Protein AF-A0A433PQM1-F1 (afdb_monomer)

Solvent-accessible surface area (backbone atoms only — not comparable to full-atom values): 14445 Å² total; per-residue (Å²): 135,63,69,65,58,49,32,74,56,12,59,50,43,36,55,57,74,34,97,82,52,83,62,80,77,75,79,78,76,79,77,90,71,88,76,97,43,76,67,59,55,48,54,53,55,56,53,75,70,49,85,73,88,80,93,68,98,44,74,66,58,51,54,52,53,51,36,60,69,36,86,92,44,91,65,78,88,46,94,89,46,43,74,60,43,40,52,47,14,62,76,39,46,17,61,70,46,37,52,54,45,49,53,48,42,68,74,45,22,82,83,43,29,56,60,30,28,39,51,16,63,79,68,67,35,55,68,42,25,30,54,12,34,22,57,40,46,35,29,38,57,65,45,64,73,38,75,59,46,70,70,41,51,71,67,56,53,46,52,49,49,52,41,47,50,51,49,53,52,52,59,60,69,77,47,86,73,61,93,47,67,65,59,52,56,49,57,57,59,45,71,64,37,37,50,52,60,44,50,53,53,49,76,69,51,73,87,40,67,73,73,59,32,55,54,50,48,50,53,49,35,52,50,31,32,72,74,51,72,30,72,74,65,47,73,72,39,40,64,74,36,70,76,37,40,54,77,80,133

Radius of gyration: 27.36 Å; Cα contacts (8 Å, |Δi|>4): 229; chains: 1; bounding box: 64×42×79 Å

Foldseek 3Di:
DDLVLLLVQFPLSVVCPDPPNDDDDDPPPPPPDDDPDPVVVVVVVVSVVDRDDDDDPDPVLVVLVCLVSDPVHDDDDDPVCLVSQCVSCVVRVRVVSVVRSLVCLVVCCLVPLLSSLLVCQVVVVFLSVFLSLLNCLQFVLVVCPDPSNVSDDPVSVVQSVVLNVVVLVVVVVQAPQPPDPVSVVLNVVCSRGGVQVSLVCLLPDPPDDNVNSVVRLVSQLVVCCVQQVGSRHDSVSLSVHPSSGDGDD

Secondary structure (DSSP, 8-state):
--HHHHHHH-HHHHHHTSTT---PPP-----------HHHHHHHHHHHT-S-----S-HHHHHHHHHHH-TTS-----TTTHHHHHHHHHHTT-HHHHHHHHHHHHHHTTTSHHHHHHHHHHTT-HHHHHHHHHHHHHTHHHHHTSGGGGGS-HHHHHHHHHHHHHHHHHHHHH----S-HHHHHHHHHTTSS-HHHHHHHHHH---S-HHHHHHHHHHHHHHHHHHHS-SS--HHHHHHSGGG-----

Nearest PDB structures (foldseek):
  6i2m-assembly1_A-2  TM=7.314E-01  e=2.620E-02  Vaccinia virus WR
  8vpq-assembly1_A  TM=5.817E-01  e=1.782E-02  Homo sapiens
  8h38-assembly1_I  TM=5.141E-01  e=4.671E-02  Homo sapiens
  9dtq-assembly1_B  TM=5.463E-01  e=1.010E-01  Homo sapiens
  9dtg-assembly1_A  TM=5.884E-01  e=1.558E-01  Homo sapiens

Mean predicted aligned error: 11.31 Å

Sequence (249 aa):
MEILLLKVASKFFEAKFSEQWNSESPFLVEDEESSQDAESISIAKDAGECKYYVKLDDKYEIELLLGFIDPANYFRFDWSNIDMMLRIGDFYEIEKITDAGFEFLESNYQDFPLKALYHAENNGLNDVYRKSSTYVIDNFYKYRECQEFEMLSERTKRKLFETRLNLIEYFFRDFNWGSCRACSNFKVGRISGSIIEGYQKLSASSTCDGSCSIGTNRSIGQSLQGILGSDAPTIDSLKKHKAFRIELD

pLDDT: mean 78.77, std 17.49, range [37.09, 98.12]

Structure (mmCIF, N/CA/C/O backbone):
data_AF-A0A433PQM1-F1
#
_entry.id   AF-A0A433PQM1-F1
#
loop_
_atom_site.group_PDB
_atom_site.id
_atom_site.type_symbol
_atom_site.label_atom_id
_atom_site.label_alt_id
_atom_site.label_comp_id
_atom_site.label_asym_id
_atom_site.label_entity_id
_atom_site.label_seq_id
_atom_site.pdbx_PDB_ins_code
_atom_site.Cartn_x
_atom_site.Cartn_y
_atom_site.Cartn_z
_atom_site.occupancy
_atom_site.B_iso_or_equiv
_atom_site.auth_seq_id
_atom_site.auth_comp_id
_atom_site.auth_asym_id
_atom_site.auth_atom_id
_atom_site.pdbx_PDB_model_num
ATOM 1 N N . MET A 1 1 ? -28.512 0.157 21.276 1.00 58.75 1 MET A N 1
ATOM 2 C CA . MET A 1 1 ? -27.480 -0.881 21.073 1.00 58.75 1 MET A CA 1
ATOM 3 C C . MET A 1 1 ? -27.242 -1.592 22.395 1.00 58.75 1 MET A C 1
ATOM 5 O O . MET A 1 1 ? -27.080 -0.914 23.402 1.00 58.75 1 MET A O 1
ATOM 9 N N . GLU A 1 2 ? -27.288 -2.924 22.426 1.00 75.50 2 GLU A N 1
ATOM 10 C CA . GLU A 1 2 ? -27.106 -3.684 23.670 1.00 75.50 2 GLU A CA 1
ATOM 11 C C . GLU A 1 2 ? -25.639 -3.647 24.128 1.00 75.50 2 GLU A C 1
ATOM 13 O O . GLU A 1 2 ? -24.738 -3.938 23.347 1.00 75.50 2 GLU A O 1
ATOM 18 N N . ILE A 1 3 ? -25.389 -3.340 25.409 1.00 79.56 3 ILE A N 1
ATOM 19 C CA . ILE A 1 3 ? -24.046 -3.316 26.037 1.00 79.56 3 ILE A CA 1
ATOM 20 C C . ILE A 1 3 ? -23.269 -4.617 25.778 1.00 79.56 3 ILE A C 1
ATOM 22 O O . ILE A 1 3 ? -22.045 -4.605 25.652 1.00 79.56 3 ILE A O 1
ATOM 26 N N . LEU A 1 4 ? -23.982 -5.741 25.671 1.00 83.31 4 LEU A N 1
ATOM 27 C CA . LEU A 1 4 ? -23.410 -7.046 25.348 1.00 83.31 4 LEU A CA 1
ATOM 28 C C . LEU A 1 4 ? -22.680 -7.047 24.000 1.00 83.31 4 LEU A C 1
ATOM 30 O O . LEU A 1 4 ? -21.597 -7.616 23.917 1.00 83.31 4 LEU A O 1
ATOM 34 N N . LEU A 1 5 ? -23.216 -6.376 22.976 1.00 85.62 5 LEU A N 1
ATOM 35 C CA . LEU A 1 5 ? -22.572 -6.291 21.662 1.00 85.62 5 LEU A CA 1
ATOM 36 C C . LEU A 1 5 ? -21.237 -5.550 21.750 1.00 85.62 5 LEU A C 1
ATOM 38 O O . LEU A 1 5 ? -20.236 -6.035 21.233 1.00 85.62 5 LEU A O 1
ATOM 42 N N . LEU A 1 6 ? -21.204 -4.423 22.466 1.00 86.56 6 LEU A N 1
ATOM 43 C CA . LEU A 1 6 ? -19.978 -3.650 22.675 1.00 86.56 6 LEU A CA 1
ATOM 44 C C . LEU A 1 6 ? -18.927 -4.463 23.443 1.00 86.56 6 LEU A C 1
ATOM 46 O O . LEU A 1 6 ? -17.776 -4.500 23.023 1.00 86.56 6 LEU A O 1
ATOM 50 N N . LYS A 1 7 ? -19.323 -5.166 24.515 1.00 86.94 7 LYS A N 1
ATOM 51 C CA . LYS A 1 7 ? -18.423 -6.053 25.277 1.00 86.94 7 LYS A CA 1
ATOM 52 C C . LYS A 1 7 ? -17.843 -7.177 24.419 1.00 86.94 7 LYS A C 1
ATOM 54 O O . LYS A 1 7 ? -16.662 -7.468 24.514 1.00 86.94 7 LYS A O 1
ATOM 59 N N . VAL A 1 8 ? -18.672 -7.820 23.597 1.00 88.50 8 VAL A N 1
ATOM 60 C CA . VAL A 1 8 ? -18.236 -8.933 22.738 1.00 88.50 8 VAL A CA 1
ATOM 61 C C . VAL A 1 8 ? -17.325 -8.447 21.610 1.00 88.50 8 VAL A C 1
ATOM 63 O O . VAL A 1 8 ? -16.430 -9.174 21.187 1.00 88.50 8 VAL A O 1
ATOM 66 N N . ALA A 1 9 ? -17.553 -7.236 21.104 1.00 87.81 9 ALA A N 1
ATOM 67 C CA . ALA A 1 9 ? -16.773 -6.680 20.007 1.00 87.81 9 ALA A CA 1
ATOM 68 C C . ALA A 1 9 ? -15.402 -6.134 20.441 1.00 87.81 9 ALA A C 1
ATOM 70 O O . ALA A 1 9 ? -14.496 -6.084 19.615 1.00 87.81 9 ALA A O 1
ATOM 71 N N 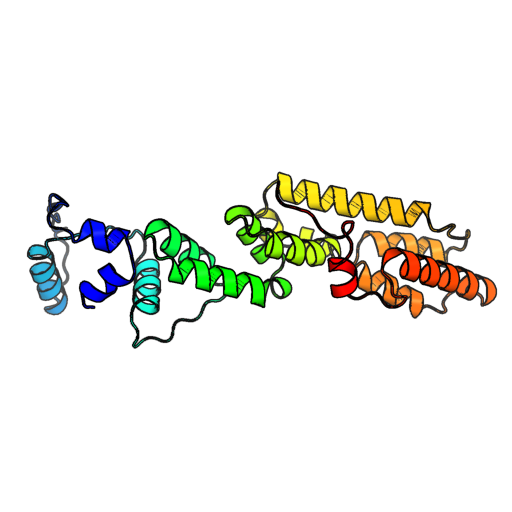. SER A 1 10 ? -15.249 -5.709 21.698 1.00 90.44 10 SER A N 1
ATOM 72 C CA . SER A 1 10 ? -14.135 -4.869 22.145 1.00 90.44 10 SER A CA 1
ATOM 73 C C . SER A 1 10 ? -13.676 -5.226 23.554 1.00 90.44 10 SER A C 1
ATOM 75 O O . SER A 1 10 ? -14.452 -5.144 24.511 1.00 90.44 10 SER A O 1
ATOM 77 N N . LYS A 1 11 ? -12.376 -5.495 23.704 1.00 88.19 11 LYS A N 1
ATOM 78 C CA . LYS A 1 11 ? -11.738 -5.668 25.021 1.00 88.19 11 LYS A CA 1
ATOM 79 C C . LYS A 1 11 ? -11.786 -4.388 25.852 1.00 88.19 11 LYS A C 1
ATOM 81 O O . LYS A 1 11 ? -12.003 -4.446 27.063 1.00 88.19 11 LYS A O 1
ATOM 86 N N . PHE A 1 12 ? -11.670 -3.229 25.201 1.00 87.75 12 PHE A N 1
ATOM 87 C CA . PHE A 1 12 ? -11.838 -1.933 25.851 1.00 87.75 12 PHE A CA 1
ATOM 88 C C . PHE A 1 12 ? -13.217 -1.819 26.516 1.00 87.75 12 PHE A C 1
ATOM 90 O O . PHE A 1 12 ? -13.311 -1.490 27.700 1.00 87.75 12 PHE A O 1
ATOM 97 N N . PHE A 1 13 ? -14.299 -2.118 25.790 1.00 87.19 13 PHE A N 1
ATOM 98 C CA . PHE A 1 13 ? -15.650 -2.052 26.352 1.00 87.19 13 PHE A CA 1
ATOM 99 C C . PHE A 1 13 ? -15.913 -3.172 27.362 1.00 87.19 13 PHE A C 1
ATOM 101 O O . PHE A 1 13 ? -16.592 -2.932 28.360 1.00 87.19 13 PHE A O 1
ATOM 108 N N . GLU A 1 14 ? -15.355 -4.367 27.163 1.00 88.50 14 GLU A N 1
ATOM 109 C CA . GLU A 1 14 ? -15.398 -5.444 28.157 1.00 88.50 14 GLU A CA 1
ATOM 110 C C . GLU A 1 14 ? -14.825 -4.986 29.505 1.00 88.50 14 GLU A C 1
ATOM 112 O O . GLU A 1 14 ? -15.512 -5.076 30.529 1.00 88.50 14 GLU A O 1
ATOM 117 N N . ALA A 1 15 ? -13.616 -4.415 29.495 1.00 85.25 15 ALA A N 1
ATOM 118 C CA . ALA A 1 15 ? -12.965 -3.879 30.683 1.00 85.25 15 ALA A CA 1
ATOM 119 C C . ALA A 1 15 ? -13.753 -2.704 31.278 1.00 85.25 15 ALA A C 1
ATOM 121 O O . ALA A 1 15 ? -14.014 -2.672 32.483 1.00 85.25 15 ALA A O 1
ATOM 122 N N . LYS A 1 16 ? -14.194 -1.763 30.437 1.00 81.06 16 LYS A N 1
ATOM 123 C CA . LYS A 1 16 ? -14.905 -0.552 30.866 1.00 81.06 16 LYS A CA 1
ATOM 124 C C . LYS A 1 16 ? -16.248 -0.831 31.525 1.00 81.06 16 LYS A C 1
ATOM 126 O O . LYS A 1 16 ? -16.622 -0.162 32.481 1.00 81.06 16 LYS A O 1
ATOM 131 N N . PHE A 1 17 ? -16.971 -1.828 31.037 1.00 81.06 17 PHE A N 1
ATOM 132 C CA . PHE A 1 17 ? -18.264 -2.227 31.583 1.00 81.06 17 PHE A CA 1
ATOM 133 C C . PHE A 1 17 ? -18.154 -3.369 32.609 1.00 81.06 17 PHE A C 1
ATOM 135 O O . PHE A 1 17 ? -19.163 -4.010 32.935 1.00 81.06 17 PHE A O 1
ATOM 142 N N . SER A 1 18 ? -16.948 -3.668 33.096 1.00 79.38 18 SER A N 1
ATOM 143 C CA . SER A 1 18 ? -16.739 -4.544 34.250 1.00 79.38 18 SER A CA 1
ATOM 144 C C . SER A 1 18 ? -16.981 -3.774 35.559 1.00 79.38 18 SER A C 1
ATOM 146 O O . SER A 1 18 ? -16.876 -2.548 35.609 1.00 79.38 18 SER A O 1
ATOM 148 N N . GLU A 1 19 ? -17.335 -4.475 36.641 1.00 65.19 19 GLU A N 1
ATOM 149 C CA . GLU A 1 19 ? -17.680 -3.857 37.939 1.00 65.19 19 GLU A CA 1
ATOM 150 C C . GLU A 1 19 ? -16.516 -3.102 38.607 1.00 65.19 19 GLU A C 1
ATOM 152 O O . GLU A 1 19 ? -16.729 -2.380 39.576 1.00 65.19 19 GLU A O 1
ATOM 157 N N . GLN A 1 20 ? -15.297 -3.246 38.087 1.00 57.91 20 GLN A N 1
ATOM 158 C CA . GLN A 1 20 ? -14.080 -2.654 38.644 1.00 57.91 20 GLN A CA 1
ATOM 159 C C . GLN A 1 20 ? -13.773 -1.254 38.092 1.00 57.91 20 GLN A C 1
ATOM 161 O O . GLN A 1 20 ? -12.872 -0.583 38.595 1.00 57.91 20 GLN A O 1
ATOM 166 N N . TRP A 1 21 ? -14.506 -0.793 37.073 1.00 56.91 21 TRP A N 1
ATOM 167 C CA . TRP A 1 21 ? -14.263 0.508 36.459 1.00 56.91 21 TRP A CA 1
ATOM 168 C C . TRP A 1 21 ? -14.988 1.629 37.221 1.00 56.91 21 TRP A C 1
ATOM 170 O O . TRP A 1 21 ? -16.174 1.888 37.011 1.00 56.91 21 TRP A O 1
ATOM 180 N N . ASN A 1 22 ? -14.266 2.322 38.104 1.00 54.62 22 ASN A N 1
ATOM 181 C CA . ASN A 1 22 ? -14.742 3.539 38.766 1.00 54.62 22 ASN A CA 1
ATOM 182 C C . ASN A 1 22 ? -14.552 4.743 37.835 1.00 54.62 22 ASN A C 1
ATOM 184 O O . ASN A 1 22 ? -13.535 5.429 37.904 1.00 54.62 22 ASN A O 1
ATOM 188 N N . SER A 1 23 ? -15.509 5.004 36.947 1.00 54.06 23 SER A N 1
ATOM 189 C CA . SER A 1 23 ? -15.565 6.296 36.264 1.00 54.06 23 SER A CA 1
ATOM 190 C C . SER A 1 23 ? -16.445 7.234 37.085 1.00 54.06 23 SER A C 1
ATOM 192 O O . SER A 1 23 ? -17.669 7.101 37.061 1.00 54.06 23 SER A O 1
ATOM 194 N N . GLU A 1 24 ? -15.837 8.141 37.851 1.00 50.06 24 GLU A N 1
ATOM 195 C CA . GLU A 1 24 ? -16.574 9.262 38.439 1.00 50.06 24 GLU A CA 1
ATOM 196 C C . GLU A 1 24 ? -17.273 10.012 37.303 1.00 50.06 24 GLU A C 1
ATOM 198 O O . GLU A 1 24 ? -16.623 10.464 36.362 1.00 50.06 24 GLU A O 1
ATOM 203 N N . SER A 1 25 ? -18.606 10.066 37.348 1.00 45.72 25 SER A N 1
ATOM 204 C CA . SER A 1 25 ? -19.400 10.768 36.342 1.00 45.72 25 SER A CA 1
ATOM 205 C C . SER A 1 25 ? -18.957 12.234 36.299 1.00 45.72 25 SER A C 1
ATOM 207 O O . SER A 1 25 ? -19.021 12.903 37.337 1.00 45.72 25 SER A O 1
ATOM 209 N N . PRO A 1 26 ? -18.489 12.764 35.154 1.00 44.84 26 PRO A N 1
ATOM 210 C CA . PRO A 1 26 ? -18.325 14.192 35.023 1.00 44.84 26 PRO A CA 1
ATOM 211 C C . PRO A 1 26 ? -19.730 14.778 35.103 1.00 44.84 26 PRO A C 1
ATOM 213 O O . PRO A 1 26 ? -20.583 14.468 34.274 1.00 44.84 26 PRO A O 1
ATOM 216 N N . PHE A 1 27 ? -19.969 15.600 36.125 1.00 40.94 27 PHE A N 1
ATOM 217 C CA . PHE A 1 27 ? -21.133 16.473 36.171 1.00 40.94 27 PHE A CA 1
ATOM 218 C C . PHE A 1 27 ? -21.235 17.173 34.813 1.00 40.94 27 PHE A C 1
ATOM 220 O O . PHE A 1 27 ? -20.376 17.989 34.470 1.00 40.94 27 PHE A O 1
ATOM 227 N N . LEU A 1 28 ? -22.245 16.804 34.023 1.00 42.81 28 LEU A N 1
ATOM 228 C CA . LEU A 1 28 ? -22.621 17.550 32.835 1.00 42.81 28 LEU A CA 1
ATOM 229 C C . LEU A 1 28 ? -23.069 18.917 33.348 1.00 42.81 28 LEU A C 1
ATOM 231 O O . LEU A 1 28 ? -24.123 19.039 33.966 1.00 42.81 28 LEU A O 1
ATOM 235 N N . VAL A 1 29 ? -22.209 19.920 33.190 1.00 39.34 29 VAL A N 1
ATOM 236 C CA . VAL A 1 29 ? -22.612 21.309 33.366 1.00 39.34 29 VAL A CA 1
ATOM 237 C C . VAL A 1 29 ? -23.607 21.569 32.246 1.00 39.34 29 VAL A C 1
ATOM 239 O O . VAL A 1 29 ? -23.250 21.500 31.072 1.00 39.34 29 VAL A O 1
ATOM 242 N N . GLU A 1 30 ? -24.868 21.753 32.624 1.00 39.38 30 GLU A N 1
ATOM 243 C CA . GLU A 1 30 ? -25.904 22.254 31.734 1.00 39.38 30 GLU A CA 1
ATOM 244 C C . GLU A 1 30 ? -25.437 23.624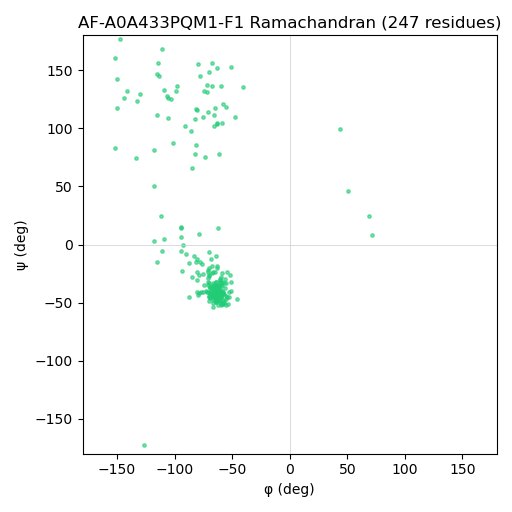 31.233 1.00 39.38 30 GLU A C 1
ATOM 246 O O . GLU A 1 30 ? -25.445 24.601 31.982 1.00 39.38 30 GLU A O 1
ATOM 251 N N . ASP A 1 31 ? -24.984 23.695 29.981 1.00 37.09 31 ASP A N 1
ATOM 252 C CA . ASP A 1 31 ? -24.935 24.972 29.284 1.00 37.09 31 ASP A CA 1
ATOM 253 C C . ASP A 1 31 ? -26.392 25.414 29.106 1.00 37.09 31 ASP A C 1
ATOM 255 O O . ASP A 1 31 ? -27.145 24.885 28.282 1.00 37.09 31 ASP A O 1
ATOM 259 N N . GLU A 1 32 ? -26.809 26.344 29.965 1.00 43.16 32 GLU A N 1
ATOM 260 C CA . GLU A 1 32 ? -28.070 27.068 29.883 1.00 43.16 32 GLU A CA 1
ATOM 261 C C . GLU A 1 32 ? -28.110 27.883 28.582 1.00 43.16 32 GLU A C 1
ATOM 263 O O . GLU A 1 32 ? -27.913 29.088 28.602 1.00 43.16 32 GLU A O 1
ATOM 268 N N . GLU A 1 33 ? -28.386 27.260 27.437 1.00 41.09 33 GLU A N 1
ATOM 269 C CA . GLU A 1 33 ? -28.868 27.987 26.259 1.00 41.09 33 GLU A CA 1
ATOM 270 C C . GLU A 1 33 ? -29.743 27.094 25.358 1.00 41.09 33 GLU A C 1
ATOM 272 O O . GLU A 1 33 ? -29.337 26.499 24.367 1.00 41.09 33 GLU A O 1
ATOM 277 N N . SER A 1 34 ? -31.015 27.022 25.763 1.00 46.75 34 SER A N 1
ATOM 278 C CA . SER A 1 34 ? -32.218 26.936 24.923 1.00 46.75 34 SER A CA 1
ATOM 279 C C . SER A 1 34 ? -32.223 25.993 23.702 1.00 46.75 34 SER A C 1
ATOM 281 O O . SER A 1 34 ? -31.927 26.397 22.580 1.00 46.75 34 SER A O 1
ATOM 283 N N . SER A 1 35 ? -32.815 24.808 23.871 1.00 43.34 35 SER A N 1
ATOM 284 C CA . SER A 1 35 ? -33.763 24.261 22.883 1.00 43.34 35 SER A CA 1
ATOM 285 C C . SER A 1 35 ? -34.793 23.362 23.581 1.00 43.34 35 SER A C 1
ATOM 287 O O . SER A 1 35 ? -34.464 22.381 24.241 1.00 43.34 35 SER A O 1
ATOM 289 N N . GLN A 1 36 ? -36.065 23.763 23.511 1.00 47.47 36 GLN A N 1
ATOM 290 C CA . GLN A 1 36 ? -37.205 23.085 24.134 1.00 47.47 36 GLN A CA 1
ATOM 291 C C . GLN A 1 36 ? -37.738 21.964 23.230 1.00 47.47 36 GLN A C 1
ATOM 293 O O . GLN A 1 36 ? -38.876 22.032 22.773 1.00 47.47 36 GLN A O 1
ATOM 298 N N . ASP A 1 37 ? -36.939 20.925 23.002 1.00 50.75 37 ASP A N 1
ATOM 299 C CA . ASP A 1 37 ? -37.414 19.705 22.347 1.00 50.75 37 ASP A CA 1
ATOM 300 C C . ASP A 1 37 ? -37.557 18.587 23.389 1.00 50.75 37 ASP A C 1
ATOM 302 O O . ASP A 1 37 ? -36.635 18.283 24.148 1.00 50.75 37 ASP A O 1
ATOM 306 N N . ALA A 1 38 ? -38.741 17.969 23.458 1.00 48.59 38 ALA A N 1
ATOM 307 C CA . ALA A 1 38 ? -39.050 16.904 24.421 1.00 48.59 38 ALA A CA 1
ATOM 308 C C . ALA A 1 38 ? -38.114 15.682 24.290 1.00 48.59 38 ALA A C 1
ATOM 310 O O . ALA A 1 38 ? -37.892 14.960 25.261 1.00 48.59 38 ALA A O 1
ATOM 311 N N . GLU A 1 39 ? -37.539 15.484 23.103 1.00 49.41 39 GLU A N 1
ATOM 312 C CA . GLU A 1 39 ? -36.554 14.444 22.797 1.00 49.41 39 GLU A CA 1
ATOM 313 C C . GLU A 1 39 ? -35.186 14.753 23.435 1.00 49.41 39 GLU A C 1
ATOM 315 O O . GLU A 1 39 ? -34.578 13.880 24.052 1.00 49.41 39 GLU A O 1
ATOM 320 N N . SER A 1 40 ? -34.761 16.021 23.426 1.00 44.69 40 SER A N 1
ATOM 321 C CA . SER A 1 40 ? -33.542 16.498 24.096 1.00 44.69 40 SER A CA 1
ATOM 322 C C . SER A 1 40 ? -33.627 16.363 25.620 1.00 44.69 40 SER A C 1
ATOM 324 O O . SER A 1 40 ? -32.649 16.002 26.272 1.00 44.69 40 SER A O 1
ATOM 326 N N . ILE A 1 41 ? -34.818 16.580 26.193 1.00 47.09 41 ILE A N 1
ATOM 327 C CA . ILE A 1 41 ? -35.082 16.393 27.630 1.00 47.09 41 ILE A CA 1
ATOM 328 C C . ILE A 1 41 ? -35.037 14.904 28.010 1.00 47.09 41 ILE A C 1
ATOM 330 O O . ILE A 1 41 ? -34.535 14.567 29.080 1.00 47.09 41 ILE A O 1
ATOM 334 N N . SER A 1 42 ? -35.519 14.006 27.142 1.00 51.94 42 SER A N 1
ATOM 335 C CA . SER A 1 42 ? -35.431 12.552 27.350 1.00 51.94 42 SER A CA 1
ATOM 336 C C . SER A 1 42 ? -33.979 12.079 27.365 1.00 51.94 42 SER A C 1
ATOM 338 O O . SER A 1 42 ? -33.570 11.3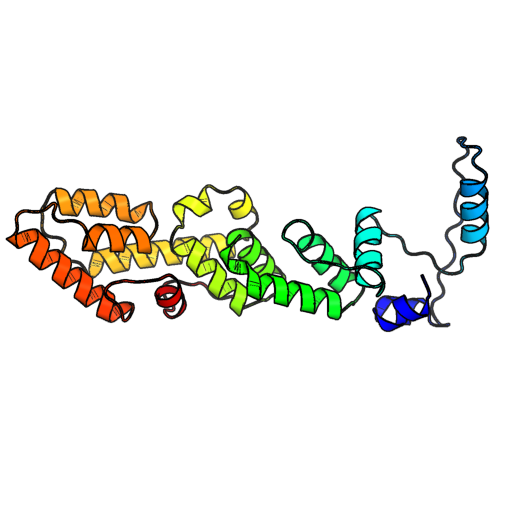98 28.299 1.00 51.94 42 SER A O 1
ATOM 340 N N . ILE A 1 43 ? -33.181 12.505 26.381 1.00 53.81 43 ILE A N 1
ATOM 341 C CA . ILE A 1 43 ? -31.766 12.125 26.268 1.00 53.81 43 ILE A CA 1
ATOM 342 C C . ILE A 1 43 ? -30.959 12.647 27.463 1.00 53.81 43 ILE A C 1
ATOM 344 O O . ILE A 1 43 ? -30.132 11.916 27.999 1.00 53.81 43 ILE A O 1
ATOM 348 N N . ALA A 1 44 ? -31.210 13.878 27.921 1.00 52.03 44 ALA A N 1
ATOM 349 C CA . ALA A 1 44 ? -30.535 14.445 29.091 1.00 52.03 44 ALA A CA 1
ATOM 350 C C . ALA A 1 44 ? -30.870 13.685 30.387 1.00 52.03 44 ALA A C 1
ATOM 352 O O . ALA A 1 44 ? -29.998 13.466 31.230 1.00 52.03 44 ALA A O 1
ATOM 353 N N . LYS A 1 45 ? -32.121 13.234 30.530 1.00 52.47 45 LYS A N 1
ATOM 354 C CA . LYS A 1 45 ? -32.567 12.448 31.684 1.00 52.47 45 LYS A CA 1
ATOM 355 C C . LYS A 1 45 ? -31.968 11.039 31.681 1.00 52.47 45 LYS A C 1
ATOM 357 O O . LYS A 1 45 ? -31.444 10.607 32.703 1.00 52.47 45 LYS A O 1
ATOM 362 N N . ASP A 1 46 ? -31.959 10.384 30.521 1.00 53.53 46 ASP A N 1
ATOM 363 C CA . ASP A 1 46 ? -31.340 9.068 30.328 1.00 53.53 46 ASP A CA 1
ATOM 364 C C . ASP A 1 46 ? -29.806 9.132 30.484 1.00 53.53 46 ASP A C 1
ATOM 366 O O . ASP A 1 46 ? -29.185 8.207 31.011 1.00 53.53 46 ASP A O 1
ATOM 370 N N . ALA A 1 47 ? -29.175 10.245 30.090 1.00 54.78 47 ALA A N 1
ATOM 371 C CA . ALA A 1 47 ? -27.746 10.486 30.287 1.00 54.78 47 ALA A CA 1
ATOM 372 C C . ALA A 1 47 ? -27.380 10.697 31.765 1.00 54.78 47 ALA A C 1
ATOM 374 O O . ALA A 1 47 ? -26.336 10.213 32.202 1.00 54.78 47 ALA A O 1
ATOM 375 N N . GLY A 1 48 ? -28.244 11.356 32.547 1.00 52.31 48 GLY A N 1
ATOM 376 C CA . GLY A 1 48 ? -28.070 11.532 33.994 1.00 52.31 48 GLY A CA 1
ATOM 377 C C . GLY A 1 48 ? -28.128 10.222 34.793 1.00 52.31 48 GLY A C 1
ATOM 378 O O . GLY A 1 48 ? -27.538 10.131 35.869 1.00 52.31 48 GLY A O 1
ATOM 379 N N . GLU A 1 49 ? -28.782 9.192 34.251 1.00 54.38 49 GLU A N 1
ATOM 380 C CA . GLU A 1 49 ? -28.847 7.838 34.823 1.00 54.38 49 GLU A CA 1
ATOM 381 C C . GLU A 1 49 ? -27.767 6.892 34.256 1.00 54.38 49 GLU A C 1
ATOM 383 O O . GLU A 1 49 ? -27.606 5.756 34.716 1.00 54.38 49 GLU A O 1
ATOM 388 N N . CYS A 1 50 ? -26.989 7.344 33.268 1.00 59.84 50 CYS A N 1
ATOM 389 C CA . CYS A 1 50 ? -26.024 6.506 32.574 1.00 59.84 50 CYS A CA 1
ATOM 390 C C . CYS A 1 50 ? -24.722 6.362 33.379 1.00 59.84 50 CYS A C 1
ATOM 392 O O . CYS A 1 50 ? -23.966 7.310 33.582 1.00 59.84 50 CYS A O 1
ATOM 394 N N . LYS A 1 51 ? -24.420 5.134 33.814 1.00 60.31 51 LYS A N 1
ATOM 395 C CA . LYS A 1 51 ? -23.239 4.817 34.642 1.00 60.31 51 LYS A CA 1
ATOM 396 C C . LYS A 1 51 ? -21.897 4.983 33.907 1.00 60.31 51 LYS A C 1
ATOM 398 O O . LYS A 1 51 ? -20.856 5.053 34.556 1.00 60.31 51 LYS A O 1
ATOM 403 N N . TYR A 1 52 ? -21.899 5.021 32.574 1.00 61.06 52 TYR A N 1
ATOM 404 C CA . TYR A 1 52 ? -20.684 4.960 31.761 1.00 61.06 52 TYR A CA 1
ATOM 405 C C . TYR A 1 52 ? -20.675 6.046 30.684 1.00 61.06 52 TYR A C 1
ATOM 407 O O . TYR A 1 52 ? -21.553 6.080 29.827 1.00 61.06 52 TYR A O 1
ATOM 415 N N . TYR A 1 53 ? -19.632 6.877 30.673 1.00 61.00 53 TYR A N 1
ATOM 416 C CA . TYR A 1 53 ? -19.399 7.882 29.635 1.00 61.00 53 TYR A CA 1
ATOM 417 C C . TYR A 1 53 ? -18.204 7.482 28.765 1.00 61.00 53 TYR A C 1
ATOM 419 O O . TYR A 1 53 ? -17.139 7.101 29.261 1.00 61.00 53 TYR A O 1
ATOM 427 N N . VAL A 1 54 ? -18.355 7.559 27.445 1.00 61.53 54 VAL A N 1
ATOM 428 C CA . VAL A 1 54 ? -17.251 7.435 26.486 1.00 61.53 54 VAL A CA 1
ATOM 429 C C . VAL A 1 54 ? -17.139 8.783 25.800 1.00 61.53 54 VAL A C 1
ATOM 431 O O . VAL A 1 54 ? -18.045 9.179 25.076 1.00 61.53 54 VAL A O 1
ATOM 434 N N . LYS A 1 55 ? -16.047 9.502 26.062 1.00 57.62 55 LYS A N 1
ATOM 435 C CA . LYS A 1 55 ? -15.732 10.693 25.285 1.00 57.62 55 LYS A CA 1
ATOM 436 C C . LYS A 1 55 ? -15.199 10.213 23.937 1.00 57.62 55 LYS A C 1
ATOM 438 O O . LYS A 1 55 ? -14.146 9.585 23.887 1.00 57.62 55 LYS A O 1
ATOM 443 N N . LEU A 1 56 ? -15.999 10.423 22.905 1.00 61.88 56 LEU A N 1
ATOM 444 C CA . LEU A 1 56 ? -15.641 10.247 21.505 1.00 61.88 56 LEU A CA 1
ATOM 445 C C . LEU A 1 56 ? -15.488 11.657 20.937 1.00 61.88 56 LEU A C 1
ATOM 447 O O . LEU A 1 56 ? -16.365 12.493 21.153 1.00 61.88 56 LEU A O 1
ATOM 451 N N . ASP A 1 57 ? -14.355 11.935 20.299 1.00 60.12 57 ASP A N 1
ATOM 452 C CA . ASP A 1 57 ? -14.004 13.296 19.881 1.00 60.12 57 ASP A CA 1
ATOM 453 C C . ASP A 1 57 ? -14.759 13.740 18.609 1.00 60.12 57 ASP A C 1
ATOM 455 O O . ASP A 1 57 ? -14.847 14.938 18.344 1.00 60.12 57 ASP A O 1
ATOM 459 N N . ASP A 1 58 ? -15.369 12.806 17.861 1.00 73.19 58 ASP A N 1
ATOM 460 C CA . ASP A 1 58 ? -16.140 13.079 16.640 1.00 73.19 58 ASP A CA 1
ATOM 461 C C . ASP A 1 58 ? -17.400 12.193 16.544 1.00 73.19 58 ASP A C 1
ATOM 463 O O . ASP A 1 58 ? -17.340 10.972 16.694 1.00 73.19 58 ASP A O 1
ATOM 467 N N . LYS A 1 59 ? -18.557 12.804 16.245 1.00 80.00 59 LYS A N 1
ATOM 468 C CA . LYS A 1 59 ? -19.836 12.110 16.008 1.00 80.00 59 LYS A CA 1
ATOM 469 C C . LYS A 1 59 ? -19.720 11.070 14.888 1.00 80.00 59 LYS A C 1
ATOM 471 O O . LYS A 1 59 ? -20.313 9.998 14.992 1.00 80.00 59 LYS A O 1
ATOM 476 N N . TYR A 1 60 ? -18.958 11.372 13.839 1.00 84.94 60 TYR A N 1
ATOM 477 C CA . TYR A 1 60 ? -18.796 10.480 12.694 1.00 84.94 60 TYR A CA 1
ATOM 478 C C . TYR A 1 60 ? -18.055 9.185 13.067 1.00 84.94 60 TYR A C 1
ATOM 480 O O . TYR A 1 60 ? -18.422 8.107 12.602 1.00 84.94 60 TYR A O 1
ATOM 488 N N . GLU A 1 61 ? -17.086 9.249 13.987 1.00 84.19 61 GLU A N 1
ATOM 489 C CA . GLU A 1 61 ? -16.402 8.055 14.507 1.00 84.19 61 GLU A CA 1
ATOM 490 C C . GLU A 1 61 ? -17.373 7.110 15.220 1.00 84.19 61 GLU A C 1
ATOM 492 O O . GLU A 1 61 ? -17.284 5.891 15.068 1.00 84.19 61 GLU A O 1
ATOM 497 N N . ILE A 1 62 ? -18.334 7.673 15.961 1.00 83.62 62 ILE A N 1
ATOM 498 C CA . ILE A 1 62 ? -19.379 6.899 16.638 1.00 83.62 62 ILE A CA 1
ATOM 499 C C . ILE A 1 62 ? -20.244 6.182 15.606 1.00 83.62 62 ILE A C 1
ATOM 501 O O . ILE A 1 62 ? -20.497 4.988 15.735 1.00 83.62 62 ILE A O 1
ATOM 505 N N . GLU A 1 63 ? -20.692 6.897 14.576 1.00 87.06 63 GLU A N 1
ATOM 506 C CA . GLU A 1 63 ? -21.540 6.328 13.529 1.00 87.06 63 GLU A CA 1
ATOM 507 C C . GLU A 1 63 ? -20.841 5.171 12.804 1.00 87.06 63 GLU A C 1
ATOM 509 O O . GLU A 1 63 ? -21.458 4.126 12.594 1.00 87.06 63 GLU A O 1
ATOM 514 N N . LEU A 1 64 ? -19.546 5.302 12.499 1.00 89.38 64 LEU A N 1
ATOM 515 C CA . LEU A 1 64 ? -18.764 4.225 11.889 1.00 89.38 64 LEU A CA 1
ATOM 516 C C . LEU A 1 64 ? -18.585 3.022 12.824 1.00 89.38 64 LEU A C 1
ATOM 518 O O . LEU A 1 64 ? -18.817 1.884 12.414 1.00 89.38 64 LEU A O 1
ATOM 522 N N . LEU A 1 65 ? -18.207 3.264 14.082 1.00 89.38 65 LEU A N 1
ATOM 523 C CA . LEU A 1 65 ? -18.032 2.219 15.091 1.00 89.38 65 LEU A CA 1
ATOM 524 C C . LEU A 1 65 ? -19.327 1.427 15.299 1.00 89.38 65 LEU A C 1
ATOM 526 O O . LEU A 1 65 ? -19.330 0.196 15.244 1.00 89.38 65 LEU A O 1
ATOM 530 N N . LEU A 1 66 ? -20.437 2.133 15.525 1.00 88.12 66 LEU A N 1
ATOM 531 C CA . LEU A 1 66 ? -21.737 1.508 15.737 1.00 88.12 66 LEU A CA 1
ATOM 532 C C . LEU A 1 66 ? -22.230 0.817 14.463 1.00 88.12 66 LEU A C 1
ATOM 534 O O . LEU A 1 66 ? -22.778 -0.280 14.545 1.00 88.12 66 LEU A O 1
ATOM 538 N N . GLY A 1 67 ? -21.995 1.417 13.294 1.00 89.75 67 GLY A N 1
ATOM 539 C CA . GLY A 1 67 ? -22.315 0.829 11.997 1.00 89.75 67 GLY A CA 1
ATOM 540 C C . GLY A 1 67 ? -21.575 -0.482 11.737 1.00 89.75 67 GLY A C 1
ATOM 541 O O . GLY A 1 67 ? -22.150 -1.382 11.135 1.00 89.75 67 GLY A O 1
ATOM 542 N N . PHE A 1 68 ? -20.336 -0.615 12.217 1.00 90.00 68 PHE A N 1
ATOM 543 C CA . PHE A 1 68 ? -19.573 -1.858 12.109 1.00 90.00 68 PHE A CA 1
ATOM 544 C C . PHE A 1 68 ? -20.008 -2.924 13.126 1.00 90.00 68 PHE A C 1
ATOM 546 O O . PHE A 1 68 ? -20.064 -4.106 12.794 1.00 90.00 68 PHE A O 1
ATOM 553 N N . ILE A 1 69 ? -20.283 -2.531 14.375 1.00 88.56 69 ILE A N 1
ATOM 554 C CA . ILE A 1 69 ? -20.632 -3.477 15.449 1.00 88.56 69 ILE A CA 1
ATOM 555 C C . ILE A 1 69 ? -22.051 -4.023 15.290 1.00 88.56 69 ILE A C 1
ATOM 557 O O . ILE A 1 69 ? -22.304 -5.172 15.657 1.00 88.56 69 ILE A O 1
ATOM 561 N N . ASP A 1 70 ? -22.979 -3.210 14.790 1.00 86.75 70 ASP A N 1
ATOM 562 C CA . ASP A 1 70 ? -24.376 -3.601 14.645 1.00 86.75 70 ASP A CA 1
ATOM 563 C C . ASP A 1 70 ? -24.550 -4.632 13.514 1.00 86.75 70 ASP A C 1
ATOM 565 O O . ASP A 1 70 ? -24.395 -4.287 12.341 1.00 86.75 70 ASP A O 1
ATOM 569 N N . PRO A 1 71 ? -24.943 -5.884 13.822 1.00 81.38 71 PRO A N 1
ATOM 570 C CA . PRO A 1 71 ? -25.126 -6.920 12.809 1.00 81.38 71 PRO A CA 1
ATOM 571 C C . PRO A 1 71 ? -26.228 -6.600 11.791 1.00 81.38 71 PRO A C 1
ATOM 573 O O . PRO A 1 71 ? -26.267 -7.215 10.725 1.00 81.38 71 PRO A O 1
ATOM 576 N N . ALA A 1 72 ? -27.154 -5.692 12.123 1.00 84.31 72 ALA A N 1
ATOM 577 C CA . ALA A 1 72 ? -28.215 -5.268 11.217 1.00 84.31 72 ALA A CA 1
ATOM 578 C C . ALA A 1 72 ? -27.713 -4.306 10.127 1.00 84.31 72 ALA A C 1
ATOM 580 O O . ALA A 1 72 ? -28.395 -4.123 9.116 1.00 84.31 72 ALA A O 1
ATOM 581 N N . ASN A 1 73 ? -26.529 -3.715 10.307 1.00 84.06 73 ASN A N 1
ATOM 582 C CA . ASN A 1 73 ? -25.957 -2.758 9.375 1.00 84.06 73 ASN A CA 1
ATOM 583 C C . ASN A 1 73 ? -24.943 -3.435 8.453 1.00 84.06 73 ASN A C 1
ATOM 585 O O . ASN A 1 73 ? -24.046 -4.162 8.875 1.00 84.06 73 ASN A O 1
ATOM 589 N N . TYR A 1 74 ? -25.066 -3.164 7.155 1.00 82.75 74 TYR A N 1
ATOM 590 C CA . TYR A 1 74 ? -24.017 -3.508 6.206 1.00 82.75 74 TYR A CA 1
ATOM 591 C C . TYR A 1 74 ? -22.941 -2.424 6.242 1.00 82.75 74 TYR A C 1
ATOM 593 O O . TYR A 1 74 ? -23.152 -1.319 5.740 1.00 82.75 74 TYR A O 1
ATOM 601 N N . PHE A 1 75 ? -21.786 -2.751 6.817 1.00 89.56 75 PHE A N 1
ATOM 602 C CA . PHE A 1 75 ? -20.618 -1.880 6.805 1.00 89.56 75 PHE A CA 1
ATOM 603 C C . PHE A 1 75 ? -19.643 -2.286 5.698 1.00 89.56 75 PHE A C 1
ATOM 605 O O . PHE A 1 75 ? -19.346 -3.468 5.514 1.00 89.56 75 PHE A O 1
ATOM 612 N N . ARG A 1 76 ? -19.105 -1.300 4.975 1.00 91.31 76 ARG A N 1
ATOM 613 C CA . ARG A 1 76 ? -18.109 -1.523 3.926 1.00 91.31 76 ARG A CA 1
ATOM 614 C C . ARG A 1 76 ? -16.910 -0.602 4.110 1.00 91.31 76 ARG A C 1
ATOM 616 O O . ARG A 1 76 ? -17.059 0.614 4.179 1.00 91.31 76 ARG A O 1
ATOM 623 N N . PHE A 1 77 ? -15.722 -1.198 4.092 1.00 94.31 77 PHE A N 1
ATOM 624 C CA . PHE A 1 77 ? -14.471 -0.456 4.009 1.00 94.31 77 PHE A CA 1
ATOM 625 C C . PHE A 1 77 ? -14.273 0.153 2.623 1.00 94.31 77 PHE A C 1
ATOM 627 O O . PHE A 1 77 ? -14.492 -0.499 1.594 1.00 94.31 77 PHE A O 1
ATOM 634 N N . ASP A 1 78 ? -13.822 1.400 2.617 1.00 95.81 78 ASP A N 1
ATOM 635 C CA . ASP A 1 78 ? -13.365 2.114 1.439 1.00 95.81 78 ASP A CA 1
ATOM 636 C C . ASP A 1 78 ? -12.240 3.105 1.788 1.00 95.81 78 ASP A C 1
ATOM 638 O O . ASP A 1 78 ? -11.853 3.293 2.940 1.00 95.81 78 ASP A O 1
ATOM 642 N N . TRP A 1 79 ? -11.699 3.765 0.766 1.00 95.38 79 TRP A N 1
ATOM 643 C CA . TRP A 1 79 ? -10.594 4.715 0.916 1.00 95.38 79 TRP A CA 1
ATOM 644 C C . TRP A 1 79 ? -10.960 6.030 1.614 1.00 95.38 79 TRP A C 1
ATOM 646 O O . TRP A 1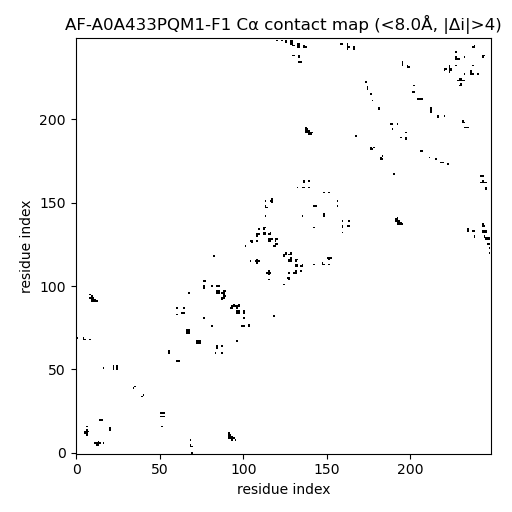 79 ? -10.071 6.856 1.819 1.00 95.38 79 TRP A O 1
ATOM 656 N N . SER A 1 80 ? -12.240 6.266 1.907 1.00 94.12 80 SER A N 1
ATOM 657 C CA . SER A 1 80 ? -12.705 7.434 2.658 1.00 94.12 80 SER A CA 1
ATOM 658 C C . SER A 1 80 ? -12.825 7.154 4.156 1.00 94.12 80 SER A C 1
ATOM 660 O O . SER A 1 80 ? -12.750 8.092 4.945 1.00 94.12 80 SER A O 1
ATOM 662 N N . ASN A 1 81 ? -12.975 5.884 4.551 1.00 94.00 81 ASN A N 1
ATOM 663 C CA . ASN A 1 81 ? -13.176 5.496 5.947 1.00 94.00 81 ASN A CA 1
ATOM 664 C C . ASN A 1 81 ? -12.042 4.650 6.553 1.00 94.00 81 ASN A C 1
ATOM 666 O O . ASN A 1 81 ? -11.963 4.569 7.777 1.00 94.00 81 ASN A O 1
ATOM 670 N N . ILE A 1 82 ? -11.145 4.070 5.744 1.00 95.50 82 ILE A N 1
ATOM 671 C CA . ILE A 1 82 ? -10.096 3.149 6.217 1.00 95.50 82 ILE A CA 1
ATOM 672 C C . ILE A 1 82 ? -9.201 3.746 7.318 1.00 95.50 82 ILE A C 1
ATOM 674 O O . ILE A 1 82 ? -8.980 3.085 8.329 1.00 95.50 82 ILE A O 1
ATOM 678 N N . ASP A 1 83 ? -8.747 4.995 7.179 1.00 92.81 83 ASP A N 1
ATOM 679 C CA . ASP A 1 83 ? -7.908 5.691 8.169 1.00 92.81 83 ASP A CA 1
ATOM 680 C C . ASP A 1 83 ? -8.594 5.743 9.536 1.00 92.81 83 ASP A C 1
ATOM 682 O O . ASP A 1 83 ? -8.014 5.404 10.570 1.00 92.81 83 ASP A O 1
ATOM 686 N N . MET A 1 84 ? -9.862 6.158 9.523 1.00 92.06 84 MET A N 1
ATOM 687 C CA . MET A 1 84 ? -10.664 6.320 10.724 1.00 92.06 84 MET A CA 1
ATOM 688 C C . MET A 1 84 ? -10.979 4.966 11.349 1.00 92.06 84 MET A C 1
ATOM 690 O O . MET A 1 84 ? -10.856 4.822 12.561 1.00 92.06 84 MET A O 1
ATOM 694 N N . MET A 1 85 ? -11.315 3.967 10.534 1.00 94.19 85 MET A N 1
ATOM 695 C CA . MET A 1 85 ? -11.622 2.624 11.011 1.00 94.19 85 MET A CA 1
ATOM 696 C C . MET A 1 85 ? -10.412 1.942 11.637 1.00 94.19 85 MET A C 1
ATOM 698 O O . MET A 1 85 ? -10.542 1.410 12.731 1.00 94.19 85 MET A O 1
ATOM 702 N N . LEU A 1 86 ? -9.229 1.997 11.019 1.00 94.31 86 LEU A N 1
ATOM 703 C CA . LEU A 1 86 ? -8.023 1.413 11.619 1.00 94.31 86 LEU A CA 1
ATOM 704 C C . LEU A 1 86 ? -7.696 2.062 12.969 1.00 94.31 86 LEU A C 1
ATOM 706 O O . LEU A 1 86 ? -7.391 1.362 13.929 1.00 94.31 86 LEU A O 1
ATOM 710 N N . ARG A 1 87 ? -7.851 3.387 13.077 1.00 91.50 87 ARG A N 1
ATOM 711 C CA . ARG A 1 87 ? -7.684 4.104 14.348 1.00 91.50 87 ARG A CA 1
ATOM 712 C C . ARG A 1 87 ? -8.738 3.706 15.387 1.00 91.50 87 ARG A C 1
ATOM 714 O O . ARG A 1 87 ? -8.392 3.546 16.550 1.00 91.50 87 ARG A O 1
ATOM 721 N N . ILE A 1 88 ? -10.003 3.540 14.989 1.00 91.25 88 ILE A N 1
ATOM 722 C CA . ILE A 1 88 ? -11.081 3.052 15.867 1.00 91.25 88 ILE A CA 1
ATOM 723 C C . ILE A 1 88 ? -10.769 1.630 16.347 1.00 91.25 88 ILE A C 1
ATOM 725 O O . ILE A 1 88 ? -10.903 1.348 17.535 1.00 91.25 88 ILE A O 1
ATOM 729 N N . GLY A 1 89 ? -10.348 0.745 15.441 1.00 92.25 89 GLY A N 1
ATOM 730 C CA . GLY A 1 89 ? -9.987 -0.638 15.745 1.00 92.25 89 GLY A CA 1
ATOM 731 C C . GLY A 1 89 ? -8.849 -0.729 16.756 1.00 92.25 89 GLY A C 1
ATOM 732 O O . GLY A 1 89 ? -8.954 -1.489 17.714 1.00 92.25 89 GLY A O 1
ATOM 733 N N . ASP A 1 90 ? -7.817 0.097 16.588 1.00 90.88 90 ASP A N 1
ATOM 734 C CA . ASP A 1 90 ? -6.700 0.202 17.529 1.00 90.88 90 ASP A CA 1
ATOM 735 C C . ASP A 1 90 ? -7.143 0.790 18.881 1.00 90.88 90 ASP A C 1
ATOM 737 O O . ASP A 1 90 ? -6.989 0.152 19.920 1.00 90.88 90 ASP A O 1
ATOM 741 N N . PHE A 1 91 ? -7.793 1.960 18.879 1.00 89.06 91 PHE A N 1
ATOM 742 C CA . PHE A 1 91 ? -8.174 2.672 20.104 1.00 89.06 91 PHE A CA 1
ATOM 743 C C . PHE A 1 91 ? -9.178 1.901 20.970 1.00 89.06 91 PHE A C 1
ATOM 745 O O . PHE A 1 91 ? -9.074 1.895 22.197 1.00 89.06 91 PHE A O 1
ATOM 752 N N . TYR A 1 92 ? -10.166 1.260 20.342 1.00 89.44 92 TYR A N 1
ATOM 753 C CA . TYR A 1 92 ? -11.185 0.469 21.035 1.00 89.44 92 TYR A CA 1
ATOM 754 C C . TYR A 1 92 ? -10.834 -1.018 21.119 1.00 89.44 92 TYR A C 1
ATOM 756 O O . TYR A 1 92 ? -11.664 -1.803 21.576 1.00 89.44 92 TYR A O 1
ATOM 764 N N . GLU A 1 93 ? -9.639 -1.431 20.700 1.00 91.31 93 GLU A N 1
ATOM 765 C CA . GLU A 1 93 ? -9.200 -2.830 20.714 1.00 91.31 93 GLU A CA 1
ATOM 766 C C . GLU A 1 93 ? -10.215 -3.787 20.047 1.00 91.31 93 GLU A C 1
ATOM 768 O O . GLU A 1 93 ? -10.580 -4.834 20.596 1.00 91.31 93 GLU A O 1
ATOM 773 N N . ILE A 1 94 ? -10.716 -3.405 18.868 1.00 92.88 94 ILE A N 1
ATOM 774 C CA . ILE A 1 94 ? -11.665 -4.187 18.063 1.00 92.88 94 ILE A CA 1
ATOM 775 C C . ILE A 1 94 ? -10.896 -4.873 16.938 1.00 92.88 94 ILE A C 1
ATOM 777 O O . ILE A 1 94 ? -10.808 -4.372 15.818 1.00 92.88 94 ILE A O 1
ATOM 781 N N . GLU A 1 95 ? -10.370 -6.060 17.235 1.00 93.00 95 GLU A N 1
ATOM 782 C CA . GLU A 1 95 ? -9.530 -6.852 16.322 1.00 93.00 95 GLU A CA 1
ATOM 783 C C . GLU A 1 95 ? -10.190 -7.068 14.951 1.00 93.00 95 GLU A C 1
ATOM 785 O O . GLU A 1 95 ? -9.562 -6.861 13.919 1.00 93.00 95 GLU A O 1
ATOM 790 N N . LYS A 1 96 ? -11.503 -7.333 14.924 1.00 92.94 96 LYS A N 1
ATOM 791 C CA . LYS A 1 96 ? -12.260 -7.516 13.673 1.00 92.94 96 LYS A CA 1
ATOM 792 C C . LYS A 1 96 ? -12.249 -6.297 12.746 1.00 92.94 96 LYS A C 1
ATOM 794 O O . LYS A 1 96 ? -12.333 -6.475 11.535 1.00 92.94 96 LYS A O 1
ATOM 799 N N . ILE A 1 97 ? -12.204 -5.077 13.291 1.00 94.62 97 ILE A N 1
ATOM 800 C CA . ILE A 1 97 ? -12.100 -3.853 12.480 1.00 94.62 97 ILE A CA 1
ATOM 801 C C . ILE A 1 97 ? -10.718 -3.798 11.836 1.00 94.62 97 ILE A C 1
ATOM 803 O O . ILE A 1 97 ? -10.606 -3.534 10.640 1.00 94.62 97 ILE A O 1
ATOM 807 N N . THR A 1 98 ? -9.681 -4.071 12.625 1.00 94.19 98 THR A N 1
ATOM 808 C CA . THR A 1 98 ? -8.292 -4.068 12.168 1.00 94.19 98 THR A CA 1
ATOM 809 C C . THR A 1 98 ? -8.069 -5.123 11.084 1.00 94.19 98 THR A C 1
ATOM 811 O O . THR A 1 98 ? -7.574 -4.786 10.009 1.00 94.19 98 THR A O 1
ATOM 814 N N . ASP A 1 99 ? -8.531 -6.357 11.306 1.00 95.19 99 ASP A N 1
ATOM 815 C CA . ASP A 1 99 ? -8.440 -7.455 10.339 1.00 95.19 99 ASP A CA 1
ATOM 816 C C . ASP A 1 99 ? -9.144 -7.108 9.022 1.00 95.19 99 ASP A C 1
ATOM 818 O O . ASP A 1 99 ? -8.541 -7.186 7.951 1.00 95.19 99 ASP A O 1
ATOM 822 N N . ALA A 1 100 ? -10.395 -6.640 9.088 1.00 95.44 100 ALA A N 1
ATOM 823 C CA . ALA A 1 100 ? -11.153 -6.247 7.901 1.00 95.44 100 ALA A CA 1
ATOM 824 C C . ALA A 1 100 ? -10.497 -5.074 7.148 1.00 95.44 100 ALA A C 1
ATOM 826 O O . ALA A 1 100 ? -10.500 -5.033 5.914 1.00 95.44 100 ALA A O 1
ATOM 827 N N . GLY A 1 101 ? -9.896 -4.128 7.876 1.00 96.75 101 GLY A N 1
ATOM 828 C CA . GLY A 1 101 ? -9.124 -3.038 7.290 1.00 96.75 101 GLY A CA 1
ATOM 829 C C . GLY A 1 101 ? -7.863 -3.531 6.575 1.00 96.75 101 GLY A C 1
ATOM 830 O O . GLY A 1 101 ? -7.551 -3.071 5.474 1.00 96.75 101 GLY A O 1
ATOM 831 N N . PHE A 1 102 ? -7.156 -4.504 7.149 1.00 97.12 102 PHE A N 1
ATOM 832 C CA . PHE A 1 102 ? -5.981 -5.109 6.522 1.00 97.12 102 PHE A CA 1
ATOM 833 C C . PHE A 1 102 ? -6.357 -5.921 5.280 1.00 97.12 102 PHE A C 1
ATOM 835 O O . PHE A 1 102 ? -5.736 -5.731 4.233 1.00 97.12 102 PHE A O 1
ATOM 842 N N . GLU A 1 103 ? -7.421 -6.723 5.336 1.00 97.19 103 GLU A N 1
ATOM 843 C CA . GLU A 1 103 ? -7.963 -7.436 4.171 1.00 97.19 103 GLU A CA 1
ATOM 844 C C . GLU A 1 103 ? -8.350 -6.473 3.038 1.00 97.19 103 GLU A C 1
ATOM 846 O O . GLU A 1 103 ? -8.073 -6.730 1.857 1.00 97.19 103 GLU A O 1
ATOM 851 N N . PHE A 1 104 ? -8.952 -5.328 3.382 1.00 97.88 104 PHE A N 1
ATOM 852 C CA . PHE A 1 104 ? -9.260 -4.276 2.419 1.00 97.88 104 PHE A CA 1
ATOM 853 C C . PHE A 1 104 ? -7.987 -3.742 1.746 1.00 97.88 104 PHE A C 1
ATOM 855 O O . PHE A 1 104 ? -7.932 -3.669 0.514 1.00 97.88 104 PHE A O 1
ATOM 862 N N . LEU A 1 105 ? -6.946 -3.412 2.515 1.00 97.88 105 LEU A N 1
ATOM 863 C CA . LEU A 1 105 ? -5.675 -2.920 1.972 1.00 97.88 105 LEU A CA 1
ATOM 864 C C . LEU A 1 105 ? -4.980 -3.969 1.091 1.00 97.88 105 LEU A C 1
ATOM 866 O O . LEU A 1 105 ? -4.487 -3.641 0.009 1.00 97.88 105 LEU A O 1
ATOM 870 N N . GLU A 1 106 ? -4.981 -5.235 1.504 1.00 96.69 106 GLU A N 1
ATOM 871 C CA . GLU A 1 106 ? -4.414 -6.347 0.735 1.00 96.69 106 GLU A CA 1
ATOM 872 C C . GLU A 1 106 ? -5.135 -6.599 -0.588 1.00 96.69 106 GLU A C 1
ATOM 874 O O . GLU A 1 106 ? -4.501 -6.988 -1.574 1.00 96.69 106 GLU A O 1
ATOM 879 N N . SER A 1 107 ? -6.440 -6.349 -0.628 1.00 97.00 107 SER A N 1
ATOM 880 C CA . SER A 1 107 ? -7.259 -6.565 -1.819 1.00 97.00 107 SER A CA 1
ATOM 881 C C . SER A 1 107 ? -7.231 -5.378 -2.786 1.00 97.00 107 SER A C 1
ATOM 883 O O . SER A 1 107 ? -7.379 -5.571 -3.991 1.00 97.00 107 SER A O 1
ATOM 885 N N . ASN A 1 108 ? -7.012 -4.156 -2.285 1.00 97.31 108 ASN A N 1
ATOM 886 C CA . ASN A 1 108 ? -7.218 -2.923 -3.057 1.00 97.31 108 ASN A CA 1
ATOM 887 C C . ASN A 1 108 ? -5.947 -2.077 -3.261 1.00 97.31 108 ASN A C 1
ATOM 889 O O . ASN A 1 108 ? -6.020 -1.015 -3.878 1.00 97.31 108 ASN A O 1
ATOM 893 N N . TYR A 1 109 ? -4.766 -2.517 -2.804 1.00 96.56 109 TYR A N 1
ATOM 894 C CA . TYR A 1 109 ? -3.524 -1.720 -2.864 1.00 96.56 109 TYR A CA 1
ATOM 895 C C . TYR A 1 109 ? -3.176 -1.142 -4.247 1.00 96.56 109 TYR A C 1
ATOM 897 O O . TYR A 1 109 ? -2.446 -0.158 -4.340 1.00 96.56 109 TYR A O 1
ATOM 905 N N . GLN A 1 110 ? -3.637 -1.777 -5.324 1.00 95.56 110 GLN A N 1
ATOM 906 C CA . GLN A 1 110 ? -3.351 -1.372 -6.699 1.00 95.56 110 GLN A CA 1
ATOM 907 C C . GLN A 1 110 ? -4.134 -0.131 -7.145 1.00 95.56 110 GLN A C 1
ATOM 909 O O . GLN A 1 110 ? -3.660 0.589 -8.023 1.00 95.56 110 GLN A O 1
ATOM 914 N N . ASP A 1 111 ? -5.295 0.127 -6.538 1.00 95.44 111 ASP A N 1
ATOM 915 C CA . ASP A 1 111 ? -6.181 1.225 -6.932 1.00 95.44 111 ASP A CA 1
ATOM 916 C C . ASP A 1 111 ? -5.621 2.568 -6.453 1.00 95.44 111 ASP A C 1
ATOM 918 O O . ASP A 1 111 ? -5.596 3.547 -7.199 1.00 95.44 111 ASP A O 1
ATOM 922 N N . PHE A 1 112 ? -5.084 2.591 -5.226 1.00 96.81 112 PHE A N 1
ATOM 923 C CA . PHE A 1 112 ? -4.454 3.768 -4.622 1.00 96.81 112 PHE A CA 1
ATOM 924 C C . PHE A 1 112 ? -3.104 3.415 -3.977 1.00 96.81 112 PHE A C 1
ATOM 926 O O . PHE A 1 112 ? -2.989 3.382 -2.749 1.00 96.81 112 PHE A O 1
ATOM 933 N N . PRO A 1 113 ? -2.042 3.191 -4.778 1.00 97.19 113 PRO A N 1
ATOM 934 C CA . PRO A 1 113 ? -0.769 2.687 -4.264 1.00 97.19 113 PRO A CA 1
ATOM 935 C C . PRO A 1 113 ? -0.097 3.573 -3.215 1.00 97.19 113 PRO A C 1
ATOM 937 O O . PRO A 1 113 ? 0.502 3.042 -2.288 1.00 97.19 113 PRO A O 1
ATOM 940 N N . LEU A 1 114 ? -0.207 4.903 -3.318 1.00 97.88 114 LEU A N 1
ATOM 941 C CA . LEU A 1 114 ? 0.373 5.818 -2.324 1.00 97.88 114 LEU A CA 1
ATOM 942 C C . LEU A 1 114 ? -0.333 5.721 -0.971 1.00 97.88 114 LEU A C 1
ATOM 944 O O . LEU A 1 114 ? 0.336 5.593 0.050 1.00 97.88 114 LEU A O 1
ATOM 948 N N . LYS A 1 115 ? -1.671 5.700 -0.967 1.00 97.12 115 LYS A N 1
ATOM 949 C CA . LYS A 1 115 ? -2.455 5.512 0.260 1.00 97.12 115 LYS A CA 1
ATOM 950 C C . LYS A 1 115 ? -2.190 4.139 0.870 1.00 97.12 115 LYS A C 1
ATOM 952 O O . LYS A 1 115 ? -1.893 4.034 2.053 1.00 97.12 115 LYS A O 1
ATOM 957 N N . ALA A 1 116 ? -2.204 3.088 0.051 1.00 97.81 116 ALA A N 1
ATOM 958 C CA . ALA A 1 116 ? -1.881 1.738 0.501 1.00 97.81 116 ALA A CA 1
ATOM 959 C C . ALA A 1 116 ? -0.475 1.654 1.117 1.00 97.81 116 ALA A C 1
ATOM 961 O O . ALA A 1 116 ? -0.291 1.011 2.146 1.00 97.81 116 ALA A O 1
ATOM 962 N N . LEU A 1 117 ? 0.515 2.312 0.504 1.00 97.88 117 LEU A N 1
ATOM 963 C CA . LEU A 1 117 ? 1.886 2.373 1.008 1.00 97.88 117 LEU A CA 1
ATOM 964 C C . LEU A 1 117 ? 1.973 3.112 2.350 1.00 97.88 117 LEU A C 1
ATOM 966 O O . LEU A 1 117 ? 2.633 2.614 3.258 1.00 97.88 117 LEU A O 1
ATOM 970 N N . TYR A 1 118 ? 1.272 4.240 2.487 1.00 97.50 118 TYR A N 1
ATOM 971 C CA . TYR A 1 118 ? 1.160 4.992 3.739 1.00 97.50 118 TYR A CA 1
ATOM 972 C C . TYR A 1 118 ? 0.577 4.137 4.873 1.00 97.50 118 TYR A C 1
ATOM 974 O O . TYR A 1 118 ? 1.185 4.014 5.936 1.00 97.50 118 TYR A O 1
ATOM 982 N N . HIS A 1 119 ? -0.562 3.474 4.646 1.00 97.00 119 HIS A N 1
ATOM 983 C CA . HIS A 1 119 ? -1.148 2.600 5.667 1.00 97.00 119 HIS A CA 1
ATOM 984 C C . HIS A 1 119 ? -0.252 1.419 5.997 1.00 97.00 119 HIS A C 1
ATOM 986 O O . HIS A 1 119 ? -0.122 1.060 7.164 1.00 97.00 119 HIS A O 1
ATOM 992 N N . ALA A 1 120 ? 0.374 0.821 4.989 1.00 97.31 120 ALA A N 1
ATOM 993 C CA . ALA A 1 120 ? 1.245 -0.316 5.204 1.00 97.31 120 ALA A CA 1
ATOM 994 C C . ALA A 1 120 ? 2.487 0.044 6.028 1.00 97.31 120 ALA A C 1
ATOM 996 O O . ALA A 1 120 ? 2.911 -0.763 6.849 1.00 97.31 120 ALA A O 1
ATOM 997 N N . GLU A 1 121 ? 3.033 1.249 5.849 1.00 97.00 121 GLU A N 1
ATOM 998 C CA . GLU A 1 121 ? 4.108 1.783 6.689 1.00 97.00 121 GLU A CA 1
ATOM 999 C C . GLU A 1 121 ? 3.660 1.932 8.146 1.00 97.00 121 GLU A C 1
ATOM 1001 O O . GLU A 1 121 ? 4.308 1.395 9.041 1.00 97.00 121 GLU A O 1
ATOM 1006 N N . ASN A 1 122 ? 2.527 2.597 8.379 1.00 95.06 122 ASN A N 1
ATOM 1007 C CA . ASN A 1 122 ? 2.056 2.897 9.734 1.00 95.06 122 ASN A CA 1
ATOM 1008 C C . ASN A 1 122 ? 1.565 1.665 10.504 1.00 95.06 122 ASN A C 1
ATOM 1010 O O . ASN A 1 122 ? 1.601 1.664 11.729 1.00 95.06 122 ASN A O 1
ATOM 1014 N N . ASN A 1 123 ? 1.113 0.628 9.796 1.00 94.00 123 ASN A N 1
ATOM 1015 C CA . ASN A 1 123 ? 0.540 -0.581 10.394 1.00 94.00 123 ASN A CA 1
ATOM 1016 C C . ASN A 1 123 ? 1.449 -1.817 10.257 1.00 94.00 123 ASN A C 1
ATOM 1018 O O . ASN A 1 123 ? 1.040 -2.922 10.597 1.00 94.00 123 ASN A O 1
ATOM 1022 N N . GLY A 1 124 ? 2.670 -1.673 9.727 1.00 94.81 124 GLY A N 1
ATOM 1023 C CA . GLY A 1 124 ? 3.616 -2.789 9.600 1.00 94.81 124 GLY A CA 1
ATOM 1024 C C . GLY A 1 124 ? 3.220 -3.868 8.578 1.00 94.81 124 GLY A C 1
ATOM 1025 O O . GLY A 1 124 ? 3.656 -5.018 8.683 1.00 94.81 124 GLY A O 1
ATOM 1026 N N . LEU A 1 125 ? 2.411 -3.531 7.567 1.00 96.25 125 LEU A N 1
ATOM 1027 C CA . LEU A 1 125 ? 1.912 -4.483 6.566 1.00 96.25 125 LEU A CA 1
ATOM 1028 C C . LEU A 1 125 ? 2.948 -4.724 5.461 1.00 96.25 125 LEU A C 1
ATOM 1030 O O . LEU A 1 125 ? 2.841 -4.207 4.347 1.00 96.25 125 LEU A O 1
ATOM 1034 N N . ASN A 1 126 ? 3.954 -5.545 5.765 1.00 96.38 126 ASN A N 1
ATOM 1035 C CA . ASN A 1 126 ? 5.084 -5.865 4.883 1.00 96.38 126 ASN A CA 1
ATOM 1036 C C . ASN A 1 126 ? 4.690 -6.183 3.434 1.00 96.38 126 ASN A C 1
ATOM 1038 O O . ASN A 1 126 ? 5.288 -5.674 2.483 1.00 96.38 126 ASN A O 1
ATOM 1042 N N . ASP A 1 127 ? 3.676 -7.026 3.252 1.00 95.69 127 ASP A N 1
ATOM 1043 C CA . ASP A 1 127 ? 3.263 -7.474 1.926 1.00 95.69 127 ASP A CA 1
ATOM 1044 C C . ASP A 1 127 ? 2.574 -6.378 1.119 1.00 95.69 127 ASP A C 1
ATOM 1046 O O . ASP A 1 127 ? 2.867 -6.233 -0.073 1.00 95.69 127 ASP A O 1
ATOM 1050 N N . VAL A 1 128 ? 1.710 -5.587 1.757 1.00 97.38 128 VAL A N 1
ATOM 1051 C CA . VAL A 1 128 ? 1.066 -4.429 1.129 1.00 97.38 128 VAL A CA 1
ATOM 1052 C C . VAL A 1 128 ? 2.122 -3.392 0.773 1.00 97.38 128 VAL A C 1
ATOM 1054 O O . VAL A 1 1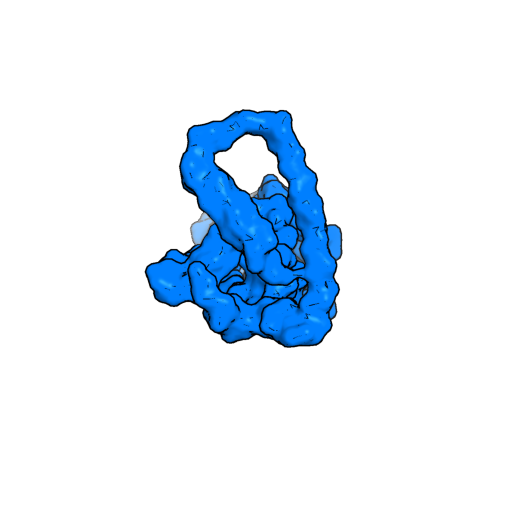28 ? 2.170 -2.975 -0.378 1.00 97.38 128 VAL A O 1
ATOM 1057 N N . TYR A 1 129 ? 3.025 -3.061 1.702 1.00 98.12 129 TYR A N 1
ATOM 1058 C CA . TYR A 1 129 ? 4.109 -2.092 1.501 1.00 98.12 129 TYR A CA 1
ATOM 1059 C C . TYR A 1 129 ? 4.976 -2.452 0.290 1.00 98.12 129 TYR A C 1
ATOM 1061 O O . TYR A 1 129 ? 5.260 -1.642 -0.599 1.00 98.12 129 TYR A O 1
ATOM 1069 N N . ARG A 1 130 ? 5.356 -3.725 0.207 1.00 97.12 130 ARG A N 1
ATOM 1070 C CA . ARG A 1 130 ? 6.155 -4.257 -0.891 1.00 97.12 130 ARG A CA 1
ATOM 1071 C C . ARG A 1 130 ? 5.405 -4.230 -2.221 1.00 97.12 130 ARG A C 1
ATOM 1073 O O . ARG A 1 130 ? 5.985 -3.860 -3.236 1.00 97.12 130 ARG A O 1
ATOM 1080 N N . LYS A 1 131 ? 4.133 -4.640 -2.238 1.00 96.06 131 LYS A N 1
ATOM 1081 C CA . LYS A 1 131 ? 3.324 -4.690 -3.466 1.00 96.06 131 LYS A CA 1
ATOM 1082 C C . LYS A 1 131 ? 2.982 -3.290 -3.970 1.00 96.06 131 LYS A C 1
ATOM 1084 O O . LYS A 1 131 ? 3.123 -3.048 -5.165 1.00 96.06 131 LYS A O 1
ATOM 1089 N N . SER A 1 132 ? 2.558 -2.380 -3.096 1.00 97.38 132 SER A N 1
ATOM 1090 C CA . SER A 1 132 ? 2.173 -1.013 -3.458 1.00 97.38 132 SER A CA 1
ATOM 1091 C C . SER A 1 132 ? 3.377 -0.191 -3.914 1.00 97.38 132 SER A C 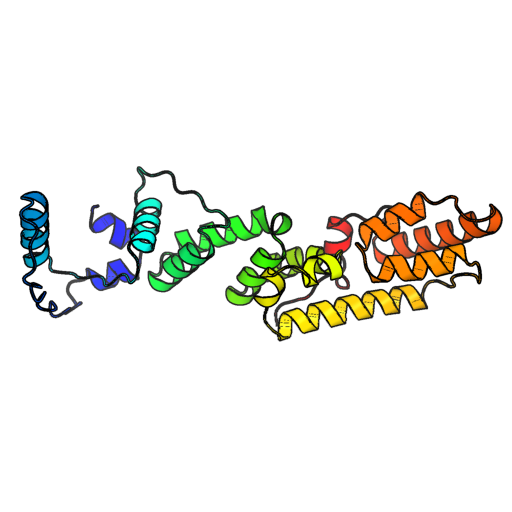1
ATOM 1093 O O . SER A 1 132 ? 3.297 0.491 -4.939 1.00 97.38 132 SER A O 1
ATOM 1095 N N . SER A 1 133 ? 4.530 -0.331 -3.249 1.00 97.75 133 SER A N 1
ATOM 1096 C CA . SER A 1 133 ? 5.751 0.360 -3.668 1.00 97.75 133 SER A CA 1
ATOM 1097 C C . SER A 1 133 ? 6.204 -0.020 -5.075 1.00 97.75 133 SER A C 1
ATOM 1099 O O . SER A 1 133 ? 6.729 0.838 -5.778 1.00 97.75 133 SER A O 1
ATOM 1101 N N . THR A 1 134 ? 5.940 -1.243 -5.549 1.00 96.56 134 THR A N 1
ATOM 1102 C CA . THR A 1 134 ? 6.219 -1.617 -6.944 1.00 96.56 134 THR A CA 1
ATOM 1103 C C . THR A 1 134 ? 5.451 -0.768 -7.956 1.00 96.56 134 THR A C 1
ATOM 1105 O O . THR A 1 134 ? 6.034 -0.367 -8.962 1.00 96.56 134 THR A O 1
ATOM 1108 N N . TYR A 1 135 ? 4.183 -0.433 -7.695 1.00 96.31 135 TYR A N 1
ATOM 1109 C CA . TYR A 1 135 ? 3.413 0.459 -8.578 1.00 96.31 135 TYR A CA 1
ATOM 1110 C C . TYR A 1 135 ? 3.992 1.868 -8.556 1.00 96.31 135 TYR A C 1
ATOM 1112 O O . TYR A 1 135 ? 4.152 2.494 -9.605 1.00 96.31 135 TYR A O 1
ATOM 1120 N N . VAL A 1 136 ? 4.353 2.346 -7.362 1.00 96.81 136 VAL A N 1
ATOM 1121 C CA . VAL A 1 136 ? 4.965 3.665 -7.196 1.00 96.81 136 VAL A CA 1
ATOM 1122 C C . VAL A 1 136 ? 6.303 3.729 -7.931 1.00 96.81 136 VAL A C 1
ATOM 1124 O O . VAL A 1 136 ? 6.537 4.671 -8.672 1.00 96.81 136 VAL A O 1
ATOM 1127 N N . ILE A 1 137 ? 7.162 2.716 -7.803 1.00 95.19 137 ILE A N 1
ATOM 1128 C CA . ILE A 1 137 ? 8.467 2.659 -8.476 1.00 95.19 137 ILE A CA 1
ATOM 1129 C C . ILE A 1 137 ? 8.320 2.562 -9.995 1.00 95.19 137 ILE A C 1
ATOM 1131 O O . ILE A 1 137 ? 9.093 3.216 -10.705 1.00 95.19 137 ILE A O 1
ATOM 1135 N N . ASP A 1 138 ? 7.352 1.786 -10.501 1.00 92.62 138 ASP A N 1
ATOM 1136 C CA . ASP A 1 138 ? 7.080 1.694 -11.940 1.00 92.62 138 ASP A CA 1
ATOM 1137 C C . ASP A 1 138 ? 6.858 3.088 -12.530 1.00 92.62 138 ASP A C 1
ATOM 1139 O O . ASP A 1 138 ? 7.561 3.469 -13.466 1.00 92.62 138 ASP A O 1
ATOM 1143 N N . ASN A 1 139 ? 5.977 3.889 -11.925 1.00 92.50 139 ASN A N 1
ATOM 1144 C CA . ASN A 1 139 ? 5.630 5.223 -12.413 1.00 92.50 139 ASN A CA 1
ATOM 1145 C C . ASN A 1 139 ? 5.989 6.343 -11.421 1.00 92.50 139 ASN A C 1
ATOM 1147 O O . ASN A 1 139 ? 5.170 7.201 -11.091 1.00 92.50 139 ASN A O 1
ATOM 1151 N N . PHE A 1 140 ? 7.238 6.329 -10.947 1.00 93.75 140 PHE A N 1
ATOM 1152 C CA . PHE A 1 140 ? 7.698 7.180 -9.844 1.00 93.75 140 PHE A CA 1
ATOM 1153 C C . PHE A 1 140 ? 7.400 8.667 -10.033 1.00 93.75 140 PHE A C 1
ATOM 1155 O O . PHE A 1 140 ? 6.921 9.314 -9.110 1.00 93.75 140 PHE A O 1
ATOM 1162 N N . TYR A 1 141 ? 7.650 9.214 -11.222 1.00 90.44 141 TYR A N 1
ATOM 1163 C CA . TYR A 1 141 ? 7.490 10.649 -11.469 1.00 90.44 141 TYR A CA 1
ATOM 1164 C C . TYR A 1 141 ? 6.026 11.084 -11.442 1.00 90.44 141 TYR A C 1
ATOM 1166 O O . TYR A 1 141 ? 5.736 12.121 -10.861 1.00 90.44 141 TYR A O 1
ATOM 1174 N N . LYS A 1 142 ? 5.106 10.255 -11.960 1.00 93.25 142 LYS A N 1
ATOM 1175 C CA . LYS A 1 142 ? 3.664 10.496 -11.829 1.00 93.25 142 LYS A CA 1
ATOM 1176 C C . LYS A 1 142 ? 3.260 10.553 -10.360 1.00 93.25 142 LYS A C 1
ATOM 1178 O O . LYS A 1 142 ? 2.580 11.480 -9.947 1.00 93.25 142 LYS A O 1
ATOM 1183 N N . TYR A 1 143 ? 3.668 9.555 -9.578 1.00 95.31 143 TYR A N 1
ATOM 1184 C CA . TYR A 1 143 ? 3.274 9.477 -8.173 1.00 95.31 143 TYR A CA 1
ATOM 1185 C C . TYR A 1 143 ? 3.942 10.546 -7.311 1.00 95.31 143 TYR A C 1
ATOM 1187 O O . TYR A 1 143 ? 3.316 11.031 -6.380 1.00 95.31 143 TYR A O 1
ATOM 1195 N N . ARG A 1 144 ? 5.171 10.957 -7.634 1.00 94.75 144 ARG A N 1
ATOM 1196 C CA . ARG A 1 144 ? 5.880 12.043 -6.946 1.00 94.75 144 ARG A CA 1
ATOM 1197 C C . ARG A 1 144 ? 5.141 13.381 -7.030 1.00 94.75 144 ARG A C 1
ATOM 1199 O O . ARG A 1 144 ? 5.303 14.210 -6.146 1.00 94.75 144 ARG A O 1
ATOM 1206 N N . GLU A 1 145 ? 4.377 13.605 -8.093 1.00 93.94 145 GLU A N 1
ATOM 1207 C CA . GLU A 1 145 ? 3.594 14.830 -8.288 1.00 93.94 145 GLU A CA 1
ATOM 1208 C C . GLU A 1 145 ? 2.236 14.797 -7.562 1.00 93.94 145 GLU A C 1
ATOM 1210 O O . GLU A 1 145 ? 1.560 15.822 -7.482 1.00 93.94 145 GLU A O 1
ATOM 1215 N N . CYS A 1 146 ? 1.821 13.644 -7.023 1.00 95.50 146 CYS A N 1
ATOM 1216 C CA . CYS A 1 146 ? 0.572 13.509 -6.275 1.00 95.50 146 CYS A CA 1
ATOM 1217 C C . CYS A 1 146 ? 0.705 14.061 -4.849 1.00 95.50 146 CYS A C 1
ATOM 1219 O O . CYS A 1 146 ? 1.727 13.872 -4.192 1.00 95.50 146 CYS A O 1
ATOM 1221 N N . GLN A 1 147 ? -0.367 14.664 -4.326 1.00 94.69 147 GLN A N 1
ATOM 1222 C CA . GLN A 1 147 ? -0.396 15.194 -2.958 1.00 94.69 147 GLN A CA 1
ATOM 1223 C C . GLN A 1 147 ? -0.188 14.089 -1.911 1.00 94.69 147 GLN A C 1
ATOM 1225 O O . GLN A 1 147 ? 0.487 14.300 -0.907 1.00 94.69 147 GLN A O 1
ATOM 1230 N N . GLU A 1 148 ? -0.710 12.890 -2.163 1.00 95.12 148 GLU A N 1
ATOM 1231 C CA . GLU A 1 148 ? -0.573 11.727 -1.284 1.00 95.12 148 GLU A CA 1
ATOM 1232 C C . GLU A 1 148 ? 0.881 11.269 -1.128 1.00 95.12 148 GLU A C 1
ATOM 1234 O O . GLU A 1 148 ? 1.209 10.577 -0.168 1.00 95.12 148 GLU A O 1
ATOM 1239 N N . PHE A 1 149 ? 1.777 11.666 -2.036 1.00 96.94 149 PHE A N 1
ATOM 1240 C CA . PHE A 1 149 ? 3.200 11.380 -1.892 1.00 96.94 149 PHE A CA 1
ATOM 1241 C C . PHE A 1 149 ? 3.785 12.070 -0.661 1.00 96.94 149 PHE A C 1
ATOM 1243 O O . PHE A 1 149 ? 4.666 11.515 -0.006 1.00 96.94 149 PHE A O 1
ATOM 1250 N N . GLU A 1 150 ? 3.263 13.246 -0.303 1.00 96.44 150 GLU A N 1
ATOM 1251 C CA . GLU A 1 150 ? 3.718 13.991 0.869 1.00 96.44 150 GLU A CA 1
ATOM 1252 C C . GLU A 1 150 ? 3.332 13.332 2.191 1.00 96.44 150 GLU A C 1
ATOM 1254 O O . GLU A 1 150 ? 3.995 13.578 3.197 1.00 96.44 150 GLU A O 1
ATOM 1259 N N . MET A 1 151 ? 2.329 12.449 2.182 1.00 95.38 151 MET A N 1
ATOM 1260 C CA . MET A 1 151 ? 1.913 11.689 3.363 1.00 95.38 151 MET A CA 1
ATOM 1261 C C . MET A 1 151 ? 2.933 10.615 3.759 1.00 95.38 151 MET A C 1
ATOM 1263 O O . MET A 1 151 ? 2.937 10.171 4.905 1.00 95.38 151 MET A O 1
ATOM 1267 N N . LEU A 1 152 ? 3.788 10.178 2.828 1.00 97.69 152 LEU A N 1
ATOM 1268 C CA . LEU A 1 152 ? 4.804 9.159 3.088 1.00 97.69 152 LEU A CA 1
ATOM 1269 C C . LEU A 1 152 ? 5.908 9.702 3.998 1.00 97.69 152 LEU A C 1
ATOM 1271 O O . LEU A 1 152 ? 6.291 10.871 3.899 1.00 97.69 152 LEU A O 1
ATOM 1275 N N . SER A 1 153 ? 6.505 8.838 4.820 1.00 97.50 153 SER A N 1
ATOM 1276 C CA . SER A 1 153 ? 7.671 9.247 5.600 1.00 97.50 153 SER A CA 1
ATOM 1277 C C . SER A 1 153 ? 8.856 9.621 4.698 1.00 97.50 153 SER A C 1
ATOM 1279 O O . SER A 1 153 ? 9.056 9.061 3.615 1.00 97.50 153 SER A O 1
ATOM 1281 N N . GLU A 1 154 ? 9.726 10.512 5.181 1.00 97.56 154 GLU A N 1
ATOM 1282 C CA . GLU A 1 154 ? 10.980 10.855 4.492 1.00 97.56 154 GLU A CA 1
ATOM 1283 C C . GLU A 1 154 ? 11.861 9.626 4.231 1.00 97.56 154 GLU A C 1
ATOM 1285 O O . GLU A 1 154 ? 12.588 9.558 3.236 1.00 97.56 154 GLU A O 1
ATOM 1290 N N . ARG A 1 155 ? 11.766 8.613 5.100 1.00 96.94 155 ARG A N 1
ATOM 1291 C CA . ARG A 1 155 ? 12.458 7.337 4.926 1.00 96.94 155 ARG A CA 1
ATOM 1292 C C . ARG A 1 155 ? 11.917 6.586 3.714 1.00 96.94 155 ARG A C 1
ATOM 1294 O O . ARG A 1 155 ? 12.703 6.178 2.859 1.00 96.94 155 ARG A O 1
ATOM 1301 N N . THR A 1 156 ? 10.600 6.434 3.614 1.00 98.06 156 THR A N 1
ATOM 1302 C CA . THR A 1 156 ? 9.953 5.766 2.480 1.00 98.06 156 THR A CA 1
ATOM 1303 C C . THR A 1 156 ? 10.195 6.530 1.180 1.00 98.06 156 THR A C 1
ATOM 1305 O O . THR A 1 156 ? 10.620 5.925 0.193 1.00 98.06 156 THR A O 1
ATOM 1308 N N . LYS A 1 157 ? 10.056 7.864 1.180 1.00 98.12 157 LYS A N 1
ATOM 1309 C CA . LYS A 1 157 ? 10.383 8.714 0.020 1.00 98.12 157 LYS A CA 1
ATOM 1310 C C . LYS A 1 157 ? 11.820 8.489 -0.461 1.00 98.12 157 LYS A C 1
ATOM 1312 O O . LYS A 1 157 ? 12.047 8.302 -1.659 1.00 98.12 157 LYS A O 1
ATOM 1317 N N . ARG A 1 158 ? 12.790 8.440 0.462 1.00 97.44 158 ARG A N 1
ATOM 1318 C CA . ARG A 1 158 ? 14.197 8.163 0.138 1.00 97.44 158 ARG A CA 1
ATOM 1319 C C . ARG A 1 158 ? 14.386 6.773 -0.463 1.00 97.44 158 ARG A C 1
ATOM 1321 O O . ARG A 1 158 ? 15.003 6.672 -1.519 1.00 97.44 158 ARG A O 1
ATOM 1328 N N . LYS A 1 159 ? 13.813 5.727 0.144 1.00 97.50 159 LYS A N 1
ATOM 1329 C CA . LYS A 1 159 ? 13.891 4.353 -0.384 1.00 97.50 159 LYS A CA 1
ATOM 1330 C C . LYS A 1 159 ? 13.333 4.262 -1.806 1.00 97.50 159 LYS A C 1
ATOM 1332 O O . LYS A 1 159 ? 13.943 3.622 -2.663 1.00 97.50 159 LYS A O 1
ATOM 1337 N N . LEU A 1 160 ? 12.204 4.922 -2.079 1.00 97.25 160 LEU A N 1
ATOM 1338 C CA . LEU A 1 160 ? 11.613 4.978 -3.420 1.00 97.25 160 LEU A CA 1
ATOM 1339 C C . LEU A 1 160 ? 12.554 5.664 -4.420 1.00 97.25 160 LEU A C 1
ATOM 1341 O O . LEU A 1 160 ? 12.772 5.141 -5.514 1.00 97.25 160 LEU A O 1
ATOM 1345 N N . PHE A 1 161 ? 13.134 6.805 -4.039 1.00 94.94 161 PHE A N 1
ATOM 1346 C CA . PHE A 1 161 ? 14.056 7.556 -4.889 1.00 94.94 161 PHE A CA 1
ATOM 1347 C C . PHE A 1 161 ? 15.339 6.773 -5.187 1.00 94.94 161 PHE A C 1
ATOM 1349 O O . PHE A 1 161 ? 15.718 6.640 -6.349 1.00 94.94 161 PHE A O 1
ATOM 1356 N N . GLU A 1 162 ? 15.980 6.215 -4.160 1.00 95.00 162 GLU A N 1
ATOM 1357 C CA . GLU A 1 162 ? 17.189 5.395 -4.295 1.00 95.00 162 GLU A CA 1
ATOM 1358 C C . GLU A 1 162 ? 16.928 4.170 -5.172 1.00 95.00 162 GLU A C 1
ATOM 1360 O O . GLU A 1 162 ? 17.689 3.891 -6.096 1.00 95.00 162 GLU A O 1
ATOM 1365 N N . THR A 1 163 ? 15.809 3.476 -4.951 1.00 94.06 163 THR A N 1
ATOM 1366 C CA . THR A 1 163 ? 15.428 2.316 -5.768 1.00 94.06 163 THR A CA 1
ATOM 1367 C C . THR A 1 163 ? 15.214 2.715 -7.225 1.00 94.06 163 THR A C 1
ATOM 1369 O O . THR A 1 163 ? 15.732 2.062 -8.133 1.00 94.06 163 THR A O 1
ATOM 1372 N N . ARG A 1 164 ? 14.512 3.828 -7.472 1.00 91.56 164 ARG A N 1
ATOM 1373 C CA . ARG A 1 164 ? 14.306 4.343 -8.829 1.00 91.56 164 ARG A CA 1
ATOM 1374 C C . ARG A 1 164 ? 15.625 4.732 -9.500 1.00 91.56 164 ARG A C 1
ATOM 1376 O O . ARG A 1 164 ? 15.815 4.409 -10.671 1.00 91.56 164 ARG A O 1
ATOM 1383 N N . LEU A 1 165 ? 16.531 5.393 -8.781 1.00 88.69 165 LEU A N 1
ATOM 1384 C CA . LEU A 1 165 ? 17.845 5.781 -9.292 1.00 88.69 165 LEU A CA 1
ATOM 1385 C C . LEU A 1 165 ? 18.694 4.553 -9.642 1.00 88.69 165 LEU A C 1
ATOM 1387 O O . LEU A 1 165 ? 19.226 4.477 -10.747 1.00 88.69 165 LEU A O 1
ATOM 1391 N N . ASN A 1 166 ? 18.744 3.560 -8.753 1.00 88.31 166 ASN A N 1
ATOM 1392 C CA . ASN A 1 166 ? 19.479 2.315 -8.973 1.00 88.31 166 ASN A CA 1
ATOM 1393 C C . ASN A 1 166 ? 18.977 1.567 -10.213 1.00 88.31 166 ASN A C 1
ATOM 1395 O O . ASN A 1 166 ? 19.780 1.071 -11.001 1.00 88.31 166 ASN A O 1
ATOM 1399 N N . LEU A 1 167 ? 17.657 1.524 -10.430 1.00 84.56 167 LEU A N 1
ATOM 1400 C CA . LEU A 1 167 ? 17.080 0.946 -11.645 1.00 84.56 167 LEU A CA 1
ATOM 1401 C C . LEU A 1 167 ? 17.534 1.698 -12.900 1.00 84.56 167 LEU A C 1
ATOM 1403 O O . LEU A 1 167 ? 17.920 1.076 -13.888 1.00 84.56 167 LEU A O 1
ATOM 1407 N N . ILE A 1 168 ? 17.525 3.032 -12.863 1.00 79.81 168 ILE A N 1
ATOM 1408 C CA . ILE A 1 168 ? 17.984 3.866 -13.978 1.00 79.81 168 ILE A CA 1
ATOM 1409 C C . ILE A 1 168 ? 19.466 3.599 -14.283 1.00 79.81 168 ILE A C 1
ATOM 1411 O O . ILE A 1 168 ? 19.824 3.389 -15.443 1.00 79.81 168 ILE A O 1
ATOM 1415 N N . GLU A 1 169 ? 20.324 3.567 -13.262 1.00 79.94 169 GLU A N 1
ATOM 1416 C CA . GLU A 1 169 ? 21.751 3.277 -13.426 1.00 79.94 169 GLU A CA 1
ATOM 1417 C C . GLU A 1 169 ? 21.997 1.876 -13.984 1.00 79.94 169 GLU A C 1
ATOM 1419 O O . GLU A 1 169 ? 22.791 1.711 -14.913 1.00 79.94 169 GLU A O 1
ATOM 1424 N N . TYR A 1 170 ? 21.285 0.881 -13.457 1.00 76.12 170 TYR A N 1
ATOM 1425 C CA . TYR A 1 170 ? 21.355 -0.499 -13.916 1.00 76.12 170 TYR A CA 1
ATOM 1426 C C . TYR A 1 170 ? 21.003 -0.603 -15.408 1.00 76.12 170 TYR A C 1
ATOM 1428 O O . TYR A 1 170 ? 21.778 -1.137 -16.204 1.00 76.12 170 TYR A O 1
ATOM 1436 N N . PHE A 1 171 ? 19.909 0.037 -15.832 1.00 71.06 171 PHE A N 1
ATOM 1437 C CA . PHE A 1 171 ? 19.535 0.085 -17.246 1.00 71.06 171 PHE A CA 1
ATOM 1438 C C . PHE A 1 171 ? 20.505 0.896 -18.115 1.00 71.06 171 PHE A C 1
ATOM 1440 O O . PHE A 1 171 ? 20.592 0.656 -19.319 1.00 71.06 171 PHE A O 1
ATOM 1447 N N . PHE A 1 172 ? 21.253 1.854 -17.570 1.00 67.44 172 PHE A N 1
ATOM 1448 C CA . PHE A 1 172 ? 22.278 2.550 -18.350 1.00 67.44 172 PHE A CA 1
ATOM 1449 C C . PHE A 1 172 ? 23.586 1.783 -18.491 1.00 67.44 172 PHE A C 1
ATOM 1451 O O . PHE A 1 172 ? 24.294 2.028 -19.467 1.00 67.44 172 PHE A O 1
ATOM 1458 N N . ARG A 1 173 ? 23.896 0.861 -17.576 1.00 67.31 173 ARG A N 1
ATOM 1459 C CA . ARG A 1 173 ? 25.100 0.024 -17.660 1.00 67.31 173 ARG A CA 1
ATOM 1460 C C . ARG A 1 173 ? 24.937 -1.144 -18.627 1.00 67.31 173 ARG A C 1
ATOM 1462 O O . ARG A 1 173 ? 25.834 -1.380 -19.430 1.00 67.31 173 ARG A O 1
ATOM 1469 N N . ASP A 1 174 ? 23.798 -1.830 -18.584 1.00 61.03 174 ASP A N 1
ATOM 1470 C CA . ASP A 1 174 ? 23.627 -3.101 -19.305 1.00 61.03 174 ASP A CA 1
ATOM 1471 C C . ASP A 1 174 ? 23.284 -2.933 -20.791 1.00 61.03 174 ASP A C 1
ATOM 1473 O O . ASP A 1 174 ? 23.418 -3.862 -21.588 1.00 61.03 174 ASP A O 1
ATOM 1477 N N . PHE A 1 175 ? 22.881 -1.732 -21.202 1.00 60.34 175 PHE A N 1
ATOM 1478 C CA . PHE A 1 175 ? 22.545 -1.450 -22.588 1.00 60.34 175 PHE A CA 1
ATOM 1479 C C . PHE A 1 175 ? 23.646 -0.622 -23.253 1.00 60.34 175 PHE A C 1
ATOM 1481 O O . PHE A 1 175 ? 23.792 0.575 -23.007 1.00 60.34 175 PHE A O 1
ATOM 1488 N N . ASN A 1 176 ? 24.392 -1.247 -24.169 1.00 57.03 176 ASN A N 1
ATOM 1489 C CA . ASN A 1 176 ? 25.256 -0.537 -25.111 1.00 57.03 176 ASN A CA 1
ATOM 1490 C C . ASN A 1 176 ? 24.372 0.133 -26.177 1.00 57.03 176 ASN A C 1
ATOM 1492 O O . ASN A 1 176 ? 24.190 -0.376 -27.285 1.00 57.03 176 ASN A O 1
ATOM 1496 N N . TRP A 1 177 ? 23.716 1.230 -25.788 1.00 58.72 177 TRP A N 1
ATOM 1497 C CA . TRP A 1 177 ? 22.880 2.023 -26.680 1.00 58.72 177 TRP A CA 1
ATOM 1498 C C . TRP A 1 177 ? 23.781 2.602 -27.769 1.00 58.72 177 TRP A C 1
ATOM 1500 O O . TRP A 1 177 ? 24.541 3.538 -27.522 1.00 58.72 177 TRP A O 1
ATOM 1510 N N . GLY A 1 178 ? 23.717 2.028 -28.971 1.00 54.84 178 GLY A N 1
ATOM 1511 C CA . GLY A 1 178 ? 24.409 2.575 -30.133 1.00 54.84 178 GLY A CA 1
ATOM 1512 C C . GLY A 1 178 ? 24.099 4.065 -30.306 1.00 54.84 178 GLY A C 1
ATOM 1513 O O . GLY A 1 178 ? 23.030 4.541 -29.923 1.00 54.84 178 GLY A O 1
ATOM 1514 N N . SER A 1 179 ? 25.031 4.799 -30.910 1.00 55.41 179 SER A N 1
ATOM 1515 C CA . SER A 1 179 ? 25.060 6.264 -31.066 1.00 55.41 179 SER A CA 1
ATOM 1516 C C . SER A 1 179 ? 23.908 6.888 -31.878 1.00 55.41 179 SER A C 1
ATOM 1518 O O . SER A 1 179 ? 23.983 8.055 -32.267 1.00 55.41 179 SER A O 1
ATOM 1520 N N . CYS A 1 180 ? 22.826 6.156 -32.152 1.00 62.16 180 CYS A N 1
ATOM 1521 C CA . CYS A 1 180 ? 21.699 6.667 -32.916 1.00 62.16 180 CYS A CA 1
ATOM 1522 C C . CYS A 1 180 ? 20.849 7.640 -32.083 1.00 62.16 180 CYS A C 1
ATOM 1524 O O . CYS A 1 180 ? 20.436 7.355 -30.958 1.00 62.16 180 CYS A O 1
ATOM 1526 N N . ARG A 1 181 ? 20.525 8.793 -32.681 1.00 59.81 181 ARG A N 1
ATOM 1527 C CA . ARG A 1 181 ? 19.748 9.881 -32.067 1.00 59.81 181 ARG A CA 1
ATOM 1528 C C . ARG A 1 181 ? 18.366 9.435 -31.573 1.00 59.81 181 ARG A C 1
ATOM 1530 O O . ARG A 1 181 ? 17.906 9.930 -30.549 1.00 59.81 181 ARG A O 1
ATOM 1537 N N . ALA A 1 182 ? 17.730 8.484 -32.261 1.00 61.03 182 ALA A N 1
ATOM 1538 C CA . ALA A 1 182 ? 16.453 7.903 -31.845 1.00 61.03 182 ALA A CA 1
ATOM 1539 C C . ALA A 1 182 ? 16.586 7.100 -30.536 1.00 61.03 182 ALA A C 1
ATOM 1541 O O . ALA A 1 182 ? 15.783 7.285 -29.624 1.00 61.03 182 ALA A O 1
ATOM 1542 N N . CYS A 1 183 ? 17.651 6.303 -30.392 1.00 63.03 183 CYS A N 1
ATOM 1543 C CA . CYS A 1 183 ? 17.973 5.582 -29.157 1.00 63.03 183 CYS A CA 1
ATOM 1544 C C . CYS A 1 183 ? 18.292 6.544 -27.997 1.00 63.03 183 CYS A C 1
ATOM 1546 O O . CYS A 1 183 ? 17.882 6.308 -26.862 1.00 63.03 183 CYS A O 1
ATOM 1548 N N . SER A 1 184 ? 18.956 7.669 -28.281 1.00 61.81 184 SER A N 1
ATOM 1549 C CA . SER A 1 184 ? 19.258 8.707 -27.283 1.00 61.81 184 SER A CA 1
ATOM 1550 C C . SER A 1 184 ? 18.029 9.501 -26.827 1.00 61.81 184 SER A C 1
ATOM 1552 O O . SER A 1 184 ? 17.883 9.752 -25.636 1.00 61.81 184 SER A O 1
ATOM 1554 N N . ASN A 1 185 ? 17.116 9.874 -27.727 1.00 58.47 185 ASN A N 1
ATOM 1555 C CA . ASN A 1 185 ? 15.865 10.541 -27.334 1.00 58.47 185 ASN A CA 1
ATOM 1556 C C . ASN A 1 185 ? 14.961 9.596 -26.530 1.00 58.47 185 ASN A C 1
ATOM 1558 O O . ASN A 1 185 ? 14.322 10.005 -25.561 1.00 58.47 185 ASN A O 1
ATOM 1562 N N . PHE A 1 186 ? 14.973 8.311 -26.886 1.00 58.91 186 PHE A N 1
ATOM 1563 C CA . PHE A 1 186 ? 14.296 7.269 -26.131 1.00 58.91 186 PHE A CA 1
ATOM 1564 C C . PHE A 1 186 ? 14.869 7.112 -24.704 1.00 58.91 186 PHE A C 1
ATOM 1566 O O . PHE A 1 186 ? 14.114 6.976 -23.739 1.00 58.91 186 PHE A O 1
ATOM 1573 N N . LYS A 1 187 ? 16.198 7.227 -24.546 1.00 59.28 187 LYS A N 1
ATOM 1574 C CA . LYS A 1 187 ? 16.913 7.224 -23.254 1.00 59.28 187 LYS A CA 1
ATOM 1575 C C . LYS A 1 187 ? 16.321 8.218 -22.245 1.00 59.28 187 LYS A C 1
ATOM 1577 O O . LYS A 1 187 ? 16.221 7.896 -21.067 1.00 59.28 187 LYS A O 1
ATOM 1582 N N . VAL A 1 188 ? 15.923 9.406 -22.709 1.00 53.28 188 VAL A N 1
ATOM 1583 C CA . VAL A 1 188 ? 15.434 10.511 -21.866 1.00 53.28 188 VAL A CA 1
ATOM 1584 C C . VAL A 1 188 ? 13.975 10.306 -21.444 1.00 53.28 188 VAL A C 1
ATOM 1586 O O . VAL A 1 188 ? 13.656 10.490 -20.273 1.00 53.28 188 VAL A O 1
ATOM 1589 N N . GLY A 1 189 ? 13.103 9.842 -22.348 1.00 57.06 189 GLY A N 1
ATOM 1590 C CA . GLY A 1 189 ? 11.691 9.569 -22.026 1.00 57.06 189 GLY A CA 1
ATOM 1591 C C . GLY A 1 189 ? 11.484 8.404 -21.048 1.00 57.06 189 GLY A C 1
ATOM 1592 O O . GLY A 1 189 ? 10.483 8.357 -20.339 1.00 57.06 189 GLY A O 1
ATOM 1593 N N . ARG A 1 190 ? 12.452 7.480 -20.968 1.00 56.81 190 ARG A N 1
ATOM 1594 C CA . ARG A 1 190 ? 12.464 6.358 -20.013 1.00 56.81 190 ARG A CA 1
ATOM 1595 C C . ARG A 1 190 ? 12.725 6.786 -18.573 1.00 56.81 190 ARG A C 1
ATOM 1597 O O . ARG A 1 190 ? 12.290 6.107 -17.648 1.00 56.81 190 ARG A O 1
ATOM 1604 N N . ILE A 1 191 ? 13.461 7.881 -18.389 1.00 59.53 191 ILE A N 1
ATOM 1605 C CA . ILE A 1 191 ? 13.794 8.375 -17.056 1.00 59.53 191 ILE A CA 1
ATOM 1606 C C . ILE A 1 191 ? 12.511 8.862 -16.396 1.00 59.53 191 ILE A C 1
ATOM 1608 O O . ILE A 1 191 ? 12.254 8.451 -15.278 1.00 59.53 191 ILE A O 1
ATOM 1612 N N . SER A 1 192 ? 11.660 9.608 -17.104 1.00 66.25 192 SER A N 1
ATOM 1613 C CA . SER A 1 192 ? 10.516 10.328 -16.533 1.00 66.25 192 SER A CA 1
ATOM 1614 C C . SER A 1 192 ? 9.164 9.593 -16.524 1.00 66.25 192 SER A C 1
ATOM 1616 O O . SER A 1 192 ? 8.192 10.175 -16.054 1.00 66.25 192 SER A O 1
ATOM 1618 N N . GLY A 1 193 ? 9.058 8.355 -17.029 1.00 78.56 193 GLY A N 1
ATOM 1619 C CA . GLY A 1 193 ? 7.769 7.649 -17.194 1.00 78.56 193 GLY A CA 1
ATOM 1620 C C . GLY A 1 193 ? 7.680 6.255 -16.557 1.00 78.56 193 GLY A C 1
ATOM 1621 O O . GLY A 1 193 ? 8.598 5.822 -15.854 1.00 78.56 193 GLY A O 1
ATOM 1622 N N . SER A 1 194 ? 6.577 5.539 -16.828 1.00 86.38 194 SER A N 1
ATOM 1623 C CA . SER A 1 194 ? 6.394 4.136 -16.411 1.00 86.38 194 SER A CA 1
ATOM 1624 C C . SER A 1 194 ? 7.482 3.230 -17.005 1.00 86.38 194 SER A C 1
ATOM 1626 O O . SER A 1 194 ? 7.814 3.338 -18.192 1.00 86.38 194 SER A O 1
ATOM 1628 N N . ILE A 1 195 ? 8.033 2.327 -16.188 1.00 83.06 195 ILE A N 1
ATOM 1629 C CA . ILE A 1 195 ? 9.025 1.335 -16.622 1.00 83.06 195 ILE A CA 1
ATOM 1630 C C . ILE A 1 195 ? 8.377 0.395 -17.640 1.00 83.06 195 ILE A C 1
ATOM 1632 O O . ILE A 1 195 ? 8.924 0.200 -18.728 1.00 83.06 195 ILE A O 1
ATOM 1636 N N . ILE A 1 196 ? 7.197 -0.140 -17.315 1.00 83.81 196 ILE A N 1
ATOM 1637 C CA . ILE A 1 196 ? 6.440 -1.057 -18.177 1.00 83.81 196 ILE A CA 1
ATOM 1638 C C . ILE A 1 196 ? 6.091 -0.392 -19.507 1.00 83.81 196 ILE A C 1
ATOM 1640 O O . ILE A 1 196 ? 6.412 -0.940 -20.563 1.00 83.81 196 ILE A O 1
ATOM 1644 N N . GLU A 1 197 ? 5.496 0.805 -19.484 1.00 82.12 197 GLU A N 1
ATOM 1645 C CA . GLU A 1 197 ? 5.152 1.509 -20.725 1.00 82.12 197 GLU A CA 1
ATOM 1646 C C . GLU A 1 197 ? 6.396 1.824 -21.560 1.00 82.12 197 GLU A C 1
ATOM 1648 O O . GLU A 1 197 ? 6.370 1.721 -22.789 1.00 82.12 197 GLU A O 1
ATOM 1653 N N . GLY A 1 198 ? 7.499 2.197 -20.904 1.00 76.06 198 GLY A N 1
ATOM 1654 C CA . GLY A 1 198 ? 8.780 2.415 -21.562 1.00 76.06 198 GLY A CA 1
ATOM 1655 C C . GLY A 1 198 ? 9.250 1.164 -22.305 1.00 76.06 198 GLY A C 1
ATOM 1656 O O . GLY A 1 198 ? 9.704 1.254 -23.445 1.00 76.06 198 GLY A O 1
ATOM 1657 N N . TYR A 1 199 ? 9.107 -0.015 -21.705 1.00 73.62 199 TYR A N 1
ATOM 1658 C CA . TYR A 1 199 ? 9.448 -1.279 -22.357 1.00 73.62 199 TYR A CA 1
ATOM 1659 C C . TYR A 1 199 ? 8.514 -1.645 -23.507 1.00 73.62 199 TYR A C 1
ATOM 1661 O O . TYR A 1 199 ? 8.988 -2.000 -24.587 1.00 73.62 199 TYR A O 1
ATOM 1669 N N . GLN A 1 200 ? 7.206 -1.498 -23.320 1.00 75.25 200 GLN A N 1
ATOM 1670 C CA . GLN A 1 200 ? 6.229 -1.783 -24.370 1.00 75.25 200 GLN A CA 1
ATOM 1671 C C . GLN A 1 200 ? 6.455 -0.890 -25.597 1.00 75.25 200 GLN A C 1
ATOM 1673 O O . GLN A 1 200 ? 6.519 -1.388 -26.723 1.00 75.25 200 GLN A O 1
ATOM 1678 N N . LYS A 1 201 ? 6.698 0.412 -25.390 1.00 73.44 201 LYS A N 1
ATOM 1679 C CA . LYS A 1 201 ? 7.013 1.360 -26.472 1.00 73.44 201 LYS A CA 1
ATOM 1680 C C . LYS A 1 201 ? 8.273 0.978 -27.250 1.00 73.44 201 LYS A C 1
ATOM 1682 O O . LYS A 1 201 ? 8.317 1.210 -28.451 1.00 73.44 201 LYS A O 1
ATOM 1687 N N . LEU A 1 202 ? 9.274 0.370 -26.611 1.00 65.25 202 LEU A N 1
ATOM 1688 C CA . LEU A 1 202 ? 10.460 -0.137 -27.315 1.00 65.25 202 LEU A CA 1
ATOM 1689 C C . LEU A 1 202 ? 10.158 -1.338 -28.181 1.00 65.25 202 LEU A C 1
ATOM 1691 O O . LEU A 1 202 ? 10.538 -1.351 -29.345 1.00 65.25 202 LEU A O 1
ATOM 1695 N N . SER A 1 203 ? 9.465 -2.324 -27.613 1.00 64.12 203 SER A N 1
ATOM 1696 C CA . SER A 1 203 ? 9.105 -3.533 -28.352 1.00 64.12 203 SER A CA 1
ATOM 1697 C C . SER A 1 203 ? 8.266 -3.213 -29.596 1.00 64.12 203 SER A C 1
ATOM 1699 O O . SER A 1 203 ? 8.414 -3.870 -30.622 1.00 64.12 203 SER A O 1
ATOM 1701 N N . ALA A 1 204 ? 7.450 -2.155 -29.529 1.00 64.94 204 ALA A N 1
ATOM 1702 C CA . ALA A 1 204 ? 6.610 -1.685 -30.625 1.00 64.94 204 ALA A CA 1
ATOM 1703 C C . ALA A 1 204 ? 7.309 -0.700 -31.583 1.00 64.94 204 ALA A C 1
ATOM 1705 O O . ALA A 1 204 ? 6.798 -0.448 -32.675 1.00 64.94 204 ALA A O 1
ATOM 1706 N N . SER A 1 205 ? 8.445 -0.107 -31.198 1.00 60.59 205 SER A N 1
ATOM 1707 C CA . SER A 1 205 ? 9.088 0.930 -32.002 1.00 60.59 205 SER A CA 1
ATOM 1708 C C . SER A 1 205 ? 9.929 0.337 -33.133 1.00 60.59 205 SER A C 1
ATOM 1710 O O . SER A 1 205 ? 10.951 -0.317 -32.915 1.00 60.59 205 SER A O 1
ATOM 1712 N N . SER A 1 206 ? 9.527 0.644 -34.366 1.00 52.91 206 SER A N 1
ATOM 1713 C CA . SER A 1 206 ? 10.283 0.398 -35.597 1.00 52.91 206 SER A CA 1
ATOM 1714 C C . SER A 1 206 ? 11.113 1.615 -36.042 1.00 52.91 206 SER A C 1
ATOM 1716 O O . SER A 1 206 ? 11.540 1.676 -37.191 1.00 52.91 206 SER A O 1
ATOM 1718 N N . THR A 1 207 ? 11.325 2.622 -35.182 1.00 50.00 207 THR A N 1
ATOM 1719 C CA . THR A 1 207 ? 11.789 3.965 -35.602 1.00 50.00 207 THR A CA 1
ATOM 1720 C C . THR A 1 207 ? 13.287 4.099 -35.904 1.00 50.00 207 THR A C 1
ATOM 1722 O O . THR A 1 207 ? 13.765 5.216 -36.091 1.00 50.00 207 THR A O 1
ATOM 1725 N N . CYS A 1 208 ? 14.048 3.005 -35.951 1.00 52.12 208 CYS A N 1
ATOM 1726 C CA . CYS A 1 208 ? 15.447 3.025 -36.388 1.00 52.12 208 CYS A CA 1
ATOM 1727 C C . CYS A 1 208 ? 15.595 2.242 -37.695 1.00 52.12 208 CYS A C 1
ATOM 1729 O O . CYS A 1 208 ? 14.948 1.204 -37.855 1.00 52.12 208 CYS A O 1
ATOM 1731 N N . ASP A 1 209 ? 16.495 2.702 -38.573 1.00 54.75 209 ASP A N 1
ATOM 1732 C CA . ASP A 1 209 ? 16.960 1.959 -39.753 1.00 54.75 209 ASP A CA 1
ATOM 1733 C C . ASP A 1 209 ? 17.158 0.474 -39.409 1.00 54.75 209 ASP A C 1
ATOM 1735 O O . ASP A 1 209 ? 17.690 0.145 -38.342 1.00 54.75 209 ASP A O 1
ATOM 1739 N N . GLY A 1 210 ? 16.687 -0.418 -40.286 1.00 55.56 210 GLY A N 1
ATOM 1740 C CA . GLY A 1 210 ? 16.337 -1.807 -39.948 1.00 55.56 210 GLY A CA 1
ATOM 1741 C C . GLY A 1 210 ? 17.428 -2.645 -39.265 1.00 55.56 210 GLY A C 1
ATOM 1742 O O . GLY A 1 210 ? 17.112 -3.584 -38.543 1.00 55.56 210 GLY A O 1
ATOM 1743 N N . SER A 1 211 ? 18.710 -2.313 -39.422 1.00 54.88 211 SER A N 1
ATOM 1744 C CA . SER A 1 211 ? 19.808 -3.014 -38.739 1.00 54.88 211 SER A CA 1
ATOM 1745 C C . SER A 1 211 ? 20.019 -2.564 -37.284 1.00 54.88 211 SER A C 1
ATOM 1747 O O . SER A 1 211 ? 20.406 -3.376 -36.443 1.00 54.88 211 SER A O 1
ATOM 1749 N N . CYS A 1 212 ? 19.728 -1.300 -36.956 1.00 59.00 212 CYS A N 1
ATOM 1750 C CA . CYS A 1 212 ? 19.875 -0.739 -35.611 1.00 59.00 212 CYS A CA 1
ATOM 1751 C C . CYS A 1 212 ? 18.684 -1.104 -34.710 1.00 59.00 212 CYS A C 1
ATOM 1753 O O . CYS A 1 212 ? 18.890 -1.483 -33.558 1.00 59.00 212 CYS A O 1
ATOM 1755 N N . SER A 1 213 ? 17.455 -1.074 -35.238 1.00 57.78 213 SER A N 1
ATOM 1756 C CA . SER A 1 213 ? 16.243 -1.457 -34.492 1.00 57.78 213 SER A CA 1
ATOM 1757 C C . SER A 1 213 ? 16.237 -2.939 -34.107 1.00 57.78 213 SER A C 1
ATOM 1759 O O . SER A 1 213 ? 15.955 -3.267 -32.957 1.00 57.78 213 SER A O 1
ATOM 1761 N N . ILE A 1 214 ? 16.615 -3.842 -35.020 1.00 59.94 214 ILE A N 1
ATOM 1762 C CA . ILE A 1 214 ? 16.611 -5.293 -34.757 1.00 59.94 214 ILE A CA 1
ATOM 1763 C C . ILE A 1 214 ? 17.649 -5.677 -33.694 1.00 59.94 214 ILE A C 1
ATOM 1765 O O . ILE A 1 214 ? 17.348 -6.472 -32.802 1.00 59.94 214 ILE A O 1
ATOM 1769 N N . GLY A 1 215 ? 18.861 -5.114 -33.766 1.00 63.53 215 GLY A N 1
ATOM 1770 C CA . GLY A 1 215 ? 19.920 -5.384 -32.791 1.00 63.53 215 GLY A CA 1
ATOM 1771 C C . GLY A 1 215 ? 19.560 -4.882 -31.393 1.00 63.53 215 GLY A C 1
ATOM 1772 O O . GLY A 1 215 ? 19.655 -5.631 -30.424 1.00 63.53 215 GLY A O 1
ATOM 1773 N N . THR A 1 216 ? 19.078 -3.642 -31.289 1.00 64.81 216 THR A N 1
ATOM 1774 C CA . THR A 1 216 ? 18.690 -3.042 -30.007 1.00 64.81 216 THR A CA 1
ATOM 1775 C C . THR A 1 216 ? 17.464 -3.724 -29.398 1.00 64.81 216 THR A C 1
ATOM 1777 O O . THR A 1 216 ? 17.500 -4.053 -28.215 1.00 64.81 216 THR A O 1
ATOM 1780 N N . ASN A 1 217 ? 16.425 -4.027 -30.184 1.00 65.38 217 ASN A N 1
ATOM 1781 C CA . ASN A 1 217 ? 15.231 -4.708 -29.670 1.00 65.38 217 ASN A CA 1
ATOM 1782 C C . ASN A 1 217 ? 15.541 -6.134 -29.207 1.00 65.38 217 ASN A C 1
ATOM 1784 O O . ASN A 1 217 ? 15.042 -6.555 -28.166 1.00 65.38 217 ASN A O 1
ATOM 1788 N N . ARG A 1 218 ? 16.417 -6.859 -29.917 1.00 68.62 218 ARG A N 1
ATOM 1789 C CA . ARG A 1 218 ? 16.874 -8.187 -29.486 1.00 68.62 218 ARG A CA 1
ATOM 1790 C C . ARG A 1 218 ? 17.656 -8.120 -28.175 1.00 68.62 218 ARG A C 1
ATOM 1792 O O . ARG A 1 218 ? 17.367 -8.904 -27.279 1.00 68.62 218 ARG A O 1
ATOM 1799 N N . SER A 1 219 ? 18.600 -7.188 -28.044 1.00 68.75 219 SER A N 1
ATOM 1800 C CA . SER A 1 219 ? 19.368 -7.021 -26.804 1.00 68.75 219 SER A CA 1
ATOM 1801 C C . SER A 1 219 ? 18.472 -6.612 -25.632 1.00 68.75 219 SER A C 1
ATOM 1803 O O . SER A 1 219 ? 18.615 -7.149 -24.541 1.00 68.75 219 SER A O 1
ATOM 1805 N N . ILE A 1 220 ? 17.498 -5.724 -25.861 1.00 68.12 220 ILE A N 1
ATOM 1806 C CA . ILE A 1 220 ? 16.498 -5.338 -24.854 1.00 68.12 220 ILE A CA 1
ATOM 1807 C C . ILE A 1 220 ? 15.637 -6.526 -24.448 1.00 68.12 220 ILE A C 1
ATOM 1809 O O . ILE A 1 220 ? 15.518 -6.780 -23.254 1.00 68.12 220 ILE A O 1
ATOM 1813 N N . GLY A 1 221 ? 15.098 -7.280 -25.407 1.00 68.50 221 GLY A N 1
ATOM 1814 C CA . GLY A 1 221 ? 14.319 -8.484 -25.130 1.00 68.50 221 GLY A CA 1
ATOM 1815 C C . GLY A 1 221 ? 15.115 -9.527 -24.343 1.00 68.50 221 GLY A C 1
ATOM 1816 O O . GLY A 1 221 ? 14.606 -10.077 -23.377 1.00 68.50 221 GLY A O 1
ATOM 1817 N N . GLN A 1 222 ? 16.389 -9.747 -24.680 1.00 72.25 222 GLN A N 1
ATOM 1818 C CA . GLN A 1 222 ? 17.260 -10.684 -23.959 1.00 72.25 222 GLN A CA 1
ATOM 1819 C C . GLN A 1 222 ? 17.570 -10.229 -22.529 1.00 72.25 222 GLN A C 1
ATOM 1821 O O . GLN A 1 222 ? 17.486 -11.037 -21.606 1.00 72.25 222 GLN A O 1
ATOM 1826 N N . SER A 1 223 ? 17.886 -8.948 -22.321 1.00 70.50 223 SER A N 1
ATOM 1827 C CA . SER A 1 223 ? 18.092 -8.400 -20.977 1.00 70.50 223 SER A CA 1
ATOM 1828 C C . SER A 1 223 ? 16.808 -8.464 -20.151 1.00 70.50 223 SER A C 1
ATOM 1830 O O . SER A 1 223 ? 16.839 -8.906 -19.007 1.00 70.50 223 SER A O 1
ATOM 1832 N N . LEU A 1 224 ? 15.663 -8.095 -20.734 1.00 70.62 224 LEU A N 1
ATOM 1833 C CA . LEU A 1 224 ? 14.354 -8.200 -20.089 1.00 70.62 224 LEU A CA 1
ATOM 1834 C C . LEU A 1 224 ? 14.012 -9.638 -19.709 1.00 70.62 224 LEU A C 1
ATOM 1836 O O . LEU A 1 224 ? 13.614 -9.889 -18.577 1.00 70.62 224 LEU A O 1
ATOM 1840 N N . GLN A 1 225 ? 14.236 -10.585 -20.616 1.00 77.12 225 GLN A N 1
ATOM 1841 C CA . GLN A 1 225 ? 14.046 -12.002 -20.346 1.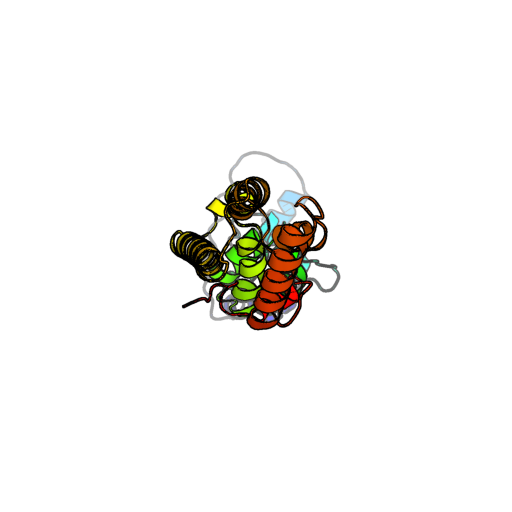00 77.12 225 GLN A CA 1
ATOM 1842 C C . GLN A 1 225 ? 14.963 -12.480 -19.211 1.00 77.12 225 GLN A C 1
ATOM 1844 O O . GLN A 1 225 ? 14.530 -13.257 -18.366 1.00 77.12 225 GLN A O 1
ATOM 1849 N N . GLY A 1 226 ? 16.208 -11.998 -19.159 1.00 76.38 226 GLY A N 1
ATOM 1850 C CA . GLY A 1 226 ? 17.158 -12.330 -18.096 1.00 76.38 226 GLY A CA 1
ATOM 1851 C C . GLY A 1 226 ? 16.781 -11.755 -16.727 1.00 76.38 226 GLY A C 1
ATOM 1852 O O . GLY A 1 226 ? 16.929 -12.440 -15.720 1.00 76.38 226 GLY A O 1
ATOM 1853 N N . ILE A 1 227 ? 16.277 -10.519 -16.684 1.00 74.00 227 ILE A N 1
ATOM 1854 C CA . ILE A 1 227 ? 15.978 -9.795 -15.436 1.00 74.00 227 ILE A CA 1
ATOM 1855 C C . ILE A 1 227 ? 14.561 -10.102 -14.933 1.00 74.00 227 ILE A C 1
ATOM 1857 O O . ILE A 1 227 ? 14.341 -10.320 -13.745 1.00 74.00 227 ILE A O 1
ATOM 1861 N N . LEU A 1 228 ? 13.580 -10.092 -15.834 1.00 75.88 228 LEU A N 1
ATOM 1862 C CA . LEU A 1 228 ? 12.149 -10.147 -15.521 1.00 75.88 228 LEU A CA 1
ATOM 1863 C C . LEU A 1 228 ? 11.488 -11.464 -15.938 1.00 75.88 228 LEU A C 1
ATOM 1865 O O . LEU A 1 228 ? 10.313 -11.672 -15.635 1.00 75.88 228 LEU A O 1
ATOM 1869 N N . GLY A 1 229 ? 12.211 -12.356 -16.622 1.00 78.19 229 GLY A N 1
ATOM 1870 C CA . GLY A 1 229 ? 11.674 -13.638 -17.088 1.00 78.19 229 GLY A CA 1
ATOM 1871 C C . GLY A 1 229 ? 10.672 -13.520 -18.241 1.00 78.19 229 GLY A C 1
ATOM 1872 O O . GLY A 1 229 ? 10.041 -14.519 -18.586 1.00 78.19 229 GLY A O 1
ATOM 1873 N N . SER A 1 230 ? 10.508 -12.326 -18.816 1.00 78.88 230 SER A N 1
ATOM 1874 C CA . SER A 1 230 ? 9.585 -12.033 -19.916 1.00 78.88 230 SER A CA 1
ATOM 1875 C C . SER A 1 230 ? 10.129 -10.892 -20.777 1.00 78.88 230 SER A C 1
ATOM 1877 O O . SER A 1 230 ? 10.667 -9.918 -20.244 1.00 78.88 230 SER A O 1
ATOM 1879 N N . ASP A 1 231 ? 9.940 -10.976 -22.092 1.00 72.19 231 ASP A N 1
ATOM 1880 C CA . ASP A 1 231 ? 10.159 -9.888 -23.052 1.00 72.19 231 ASP A CA 1
ATOM 1881 C C . ASP A 1 231 ? 8.984 -8.887 -23.096 1.00 72.19 231 ASP A C 1
ATOM 1883 O O . ASP A 1 231 ? 9.137 -7.767 -23.586 1.00 72.19 231 ASP A O 1
ATOM 1887 N N . ALA A 1 232 ? 7.849 -9.254 -22.495 1.00 77.00 232 ALA A N 1
ATOM 1888 C CA . ALA A 1 232 ? 6.678 -8.418 -22.252 1.00 77.00 232 ALA A CA 1
ATOM 1889 C C . ALA A 1 232 ? 6.439 -8.285 -20.733 1.00 77.00 232 ALA A C 1
ATOM 1891 O O . ALA A 1 232 ? 5.639 -9.030 -20.154 1.00 77.00 232 ALA A O 1
ATOM 1892 N N . PRO A 1 233 ? 7.163 -7.388 -20.041 1.00 81.00 233 PRO A N 1
ATOM 1893 C CA . PRO A 1 233 ? 7.054 -7.268 -18.595 1.00 81.00 233 PRO A CA 1
ATOM 1894 C C . PRO A 1 233 ? 5.683 -6.731 -18.174 1.00 81.00 233 PRO A C 1
ATOM 1896 O O . PRO A 1 233 ? 5.162 -5.773 -18.743 1.00 81.00 233 PRO A O 1
ATOM 1899 N N . THR A 1 234 ? 5.119 -7.342 -17.135 1.00 88.94 234 THR A N 1
ATOM 1900 C CA . THR A 1 234 ? 3.889 -6.900 -16.459 1.00 88.94 234 THR A CA 1
ATOM 1901 C C . THR A 1 234 ? 4.202 -6.396 -15.055 1.00 88.94 234 THR A C 1
ATOM 1903 O O . THR A 1 234 ? 5.282 -6.661 -14.520 1.00 88.94 234 THR A O 1
ATOM 1906 N N . ILE A 1 235 ? 3.238 -5.739 -14.405 1.00 88.69 235 ILE A N 1
ATOM 1907 C CA . ILE A 1 235 ? 3.401 -5.331 -13.004 1.00 88.69 235 ILE A CA 1
ATOM 1908 C C . ILE A 1 235 ? 3.669 -6.533 -12.091 1.00 88.69 235 ILE A C 1
ATOM 1910 O O . ILE A 1 235 ? 4.505 -6.460 -11.195 1.00 88.69 235 ILE A O 1
ATOM 1914 N N . ASP A 1 236 ? 3.059 -7.684 -12.378 1.00 89.56 236 ASP A N 1
ATOM 1915 C CA . ASP A 1 236 ? 3.298 -8.915 -11.622 1.00 89.56 236 ASP A CA 1
ATOM 1916 C C . ASP A 1 236 ? 4.690 -9.501 -11.861 1.00 89.56 236 ASP A C 1
ATOM 1918 O O . ASP A 1 236 ? 5.247 -10.154 -10.978 1.00 89.56 236 ASP A O 1
ATOM 1922 N N . SER A 1 237 ? 5.282 -9.237 -13.026 1.00 87.69 237 SER A N 1
ATOM 1923 C CA . SER A 1 237 ? 6.683 -9.575 -13.294 1.00 87.69 237 SER A CA 1
ATOM 1924 C C . SER A 1 237 ? 7.613 -8.709 -12.439 1.00 87.69 237 SER A C 1
ATOM 1926 O O . SER A 1 237 ? 8.541 -9.232 -11.824 1.00 87.69 237 SER A O 1
AT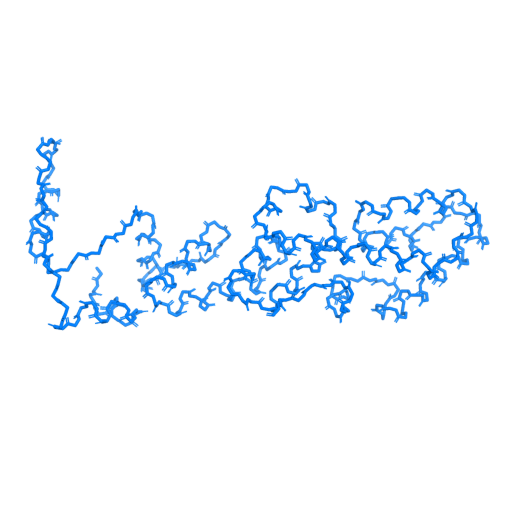OM 1928 N N . LEU A 1 238 ? 7.318 -7.407 -12.313 1.00 87.62 238 LEU A N 1
ATOM 1929 C CA . LEU A 1 238 ? 8.088 -6.496 -11.459 1.00 87.62 238 LEU A CA 1
ATOM 1930 C C . LEU A 1 238 ? 7.993 -6.876 -9.974 1.00 87.62 238 LEU A C 1
ATOM 1932 O O . LEU A 1 238 ? 9.020 -6.947 -9.303 1.00 87.62 238 LEU A O 1
ATOM 1936 N N . LYS A 1 239 ? 6.794 -7.204 -9.468 1.00 87.06 239 LYS A N 1
ATOM 1937 C CA . LYS A 1 239 ? 6.568 -7.580 -8.054 1.00 87.06 239 LYS A CA 1
ATOM 1938 C C . LYS A 1 239 ? 7.452 -8.743 -7.587 1.00 87.06 239 LYS A C 1
ATOM 1940 O O . LYS A 1 239 ? 7.837 -8.810 -6.414 1.00 87.06 239 LYS A O 1
ATOM 1945 N N . LYS A 1 240 ? 7.769 -9.677 -8.491 1.00 86.25 240 LYS A N 1
ATOM 1946 C CA . LYS A 1 240 ? 8.613 -10.849 -8.204 1.00 86.25 240 LYS A CA 1
ATOM 1947 C C . LYS A 1 240 ? 10.080 -10.480 -7.994 1.00 86.25 240 LYS A C 1
ATOM 1949 O O . LYS A 1 240 ? 10.796 -11.218 -7.321 1.00 86.25 240 LYS A O 1
ATOM 1954 N N . HIS A 1 241 ? 10.523 -9.348 -8.531 1.00 86.56 241 HIS A N 1
ATOM 1955 C CA . HIS A 1 241 ? 11.926 -8.978 -8.560 1.00 86.56 241 HIS A CA 1
ATOM 1956 C C . HIS A 1 241 ? 12.253 -7.923 -7.492 1.00 86.56 241 HIS A C 1
ATOM 1958 O O . HIS A 1 241 ? 11.657 -6.848 -7.437 1.00 86.56 241 HIS A O 1
ATOM 1964 N N . LYS A 1 242 ? 13.244 -8.214 -6.638 1.00 88.75 242 LYS A N 1
ATOM 1965 C CA . LYS A 1 242 ? 13.588 -7.373 -5.474 1.00 88.75 242 LYS A CA 1
ATOM 1966 C C . LYS A 1 242 ? 13.993 -5.941 -5.836 1.00 88.75 242 LYS A C 1
ATOM 1968 O O . LYS A 1 242 ? 13.766 -5.042 -5.046 1.00 88.75 242 LYS A O 1
ATOM 1973 N N . ALA A 1 243 ? 14.544 -5.720 -7.029 1.00 87.31 243 ALA A N 1
ATOM 1974 C CA . ALA A 1 243 ? 14.952 -4.384 -7.472 1.00 87.31 243 ALA A CA 1
ATOM 1975 C C . ALA A 1 243 ? 13.784 -3.407 -7.725 1.00 87.31 243 ALA A C 1
ATOM 1977 O O . ALA A 1 243 ? 14.029 -2.218 -7.883 1.00 87.31 243 ALA A O 1
ATOM 1978 N N . PHE A 1 244 ? 12.533 -3.882 -7.787 1.00 90.06 244 PHE A N 1
ATOM 1979 C CA . PHE A 1 244 ? 11.357 -3.057 -8.106 1.00 90.06 244 PHE A CA 1
ATOM 1980 C C . PHE A 1 244 ? 10.417 -2.889 -6.915 1.00 90.06 244 PHE A C 1
ATOM 1982 O O . PHE A 1 244 ? 9.217 -2.688 -7.084 1.00 90.06 244 PHE A O 1
ATOM 1989 N N . ARG A 1 245 ? 10.931 -3.027 -5.698 1.00 93.31 245 ARG A N 1
ATOM 1990 C CA . ARG A 1 245 ? 10.156 -2.864 -4.472 1.00 93.31 245 ARG A CA 1
ATOM 1991 C C . ARG A 1 245 ? 11.066 -2.405 -3.351 1.00 93.31 245 ARG A C 1
ATOM 1993 O O . ARG A 1 245 ? 12.276 -2.607 -3.413 1.00 93.31 245 ARG A O 1
ATOM 2000 N N . ILE A 1 246 ? 10.463 -1.838 -2.323 1.00 96.56 246 ILE A N 1
ATOM 2001 C CA . ILE A 1 246 ? 11.143 -1.520 -1.070 1.00 96.56 246 ILE A CA 1
ATOM 2002 C C . ILE A 1 246 ? 10.549 -2.372 0.048 1.00 96.56 246 ILE A C 1
ATOM 2004 O O . ILE A 1 246 ? 9.428 -2.871 -0.063 1.00 96.56 246 ILE A O 1
ATOM 2008 N N . GLU A 1 247 ? 11.331 -2.589 1.098 1.00 95.00 247 GLU A N 1
ATOM 2009 C CA . GLU A 1 247 ? 10.950 -3.410 2.251 1.00 95.00 247 GLU A CA 1
ATOM 2010 C C . GLU A 1 247 ? 10.862 -2.521 3.498 1.00 95.00 247 GLU A C 1
ATOM 2012 O O . GLU A 1 247 ? 11.593 -1.524 3.600 1.00 95.00 247 GLU A O 1
ATOM 2017 N N . LEU A 1 248 ? 9.942 -2.857 4.409 1.00 92.69 248 LEU A N 1
ATOM 2018 C CA . LEU A 1 248 ? 9.961 -2.321 5.770 1.00 92.69 248 LEU A CA 1
ATOM 2019 C C . LEU A 1 248 ? 11.182 -2.886 6.499 1.00 92.69 248 LEU A C 1
ATOM 2021 O O . LEU A 1 248 ? 11.752 -3.896 6.084 1.00 92.69 248 LEU A O 1
ATOM 2025 N N . ASP A 1 249 ? 11.626 -2.173 7.522 1.00 83.56 249 ASP A N 1
ATOM 2026 C CA . ASP A 1 249 ? 1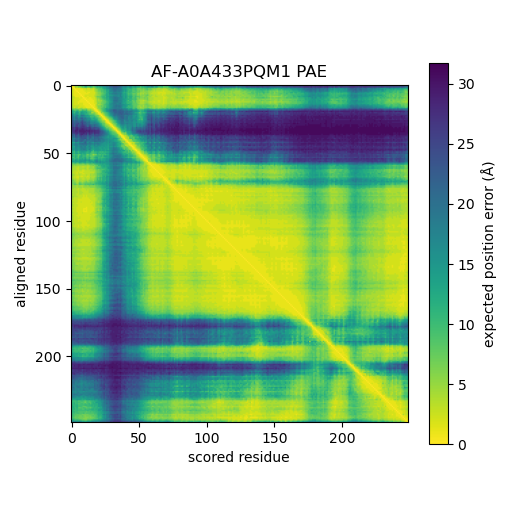2.832 -2.512 8.281 1.00 83.56 249 ASP A CA 1
ATOM 2027 C C . ASP A 1 249 ? 12.549 -3.417 9.476 1.00 83.56 249 ASP A C 1
ATOM 2029 O O . ASP A 1 249 ? 11.419 -3.348 10.011 1.00 83.56 249 ASP A O 1
#